Protein AF-A0A5S5AQ55-F1 (afdb_monomer)

Structure (mmCIF, N/CA/C/O backbone):
data_AF-A0A5S5AQ55-F1
#
_entry.id   AF-A0A5S5AQ55-F1
#
loop_
_atom_site.group_PDB
_atom_site.id
_atom_site.type_symbol
_atom_site.label_atom_id
_atom_site.label_alt_id
_atom_site.label_comp_id
_atom_site.label_asym_id
_atom_site.label_entity_id
_atom_site.label_seq_id
_atom_site.pdbx_PDB_ins_code
_atom_site.Cartn_x
_atom_site.Cartn_y
_atom_site.Cartn_z
_atom_site.occupancy
_atom_site.B_iso_or_equiv
_atom_site.auth_seq_id
_atom_site.auth_comp_id
_atom_site.auth_asym_id
_atom_site.auth_atom_id
_atom_site.pdbx_PDB_model_num
ATOM 1 N N . MET A 1 1 ? -40.673 8.633 -35.865 1.00 42.19 1 MET A N 1
ATOM 2 C CA . MET A 1 1 ? -40.078 8.133 -37.122 1.00 42.19 1 MET A CA 1
ATOM 3 C C . MET A 1 1 ? -38.727 8.815 -37.268 1.00 42.19 1 MET A C 1
ATOM 5 O O . MET A 1 1 ? -38.740 10.034 -37.331 1.00 42.19 1 MET A O 1
ATOM 9 N N . PRO A 1 2 ? -37.588 8.106 -37.178 1.00 46.44 2 PRO A N 1
ATOM 10 C CA . PRO A 1 2 ? -36.271 8.742 -37.214 1.00 46.44 2 PRO A CA 1
ATOM 11 C C . PRO A 1 2 ? -35.860 9.046 -38.659 1.00 46.44 2 PRO A C 1
ATOM 13 O O . PRO A 1 2 ? -35.842 8.137 -39.494 1.00 46.44 2 PRO A O 1
ATOM 16 N N . ASP A 1 3 ? -35.551 10.317 -38.912 1.00 51.47 3 ASP A N 1
ATOM 17 C CA . ASP A 1 3 ? -35.294 10.933 -40.213 1.00 51.47 3 ASP A CA 1
ATOM 18 C C . ASP A 1 3 ? -34.234 10.216 -41.069 1.00 51.47 3 ASP A C 1
ATOM 20 O O . ASP A 1 3 ? -33.063 10.079 -40.709 1.00 51.47 3 ASP A O 1
ATOM 24 N N . ASP A 1 4 ? -34.666 9.820 -42.265 1.00 59.56 4 ASP A N 1
ATOM 25 C CA . ASP A 1 4 ? -33.928 9.129 -43.336 1.00 59.56 4 ASP A CA 1
ATOM 26 C C . ASP A 1 4 ? -32.646 9.868 -43.795 1.00 59.56 4 ASP A C 1
ATOM 28 O O . ASP A 1 4 ? -31.664 9.283 -44.259 1.00 59.56 4 ASP A O 1
ATOM 32 N N . LYS A 1 5 ? -32.595 11.185 -43.562 1.00 55.66 5 LYS A N 1
ATOM 33 C CA . LYS A 1 5 ? -31.450 12.042 -43.901 1.00 55.66 5 LYS A CA 1
ATOM 34 C C . LYS A 1 5 ? -30.228 11.804 -43.008 1.00 55.66 5 LYS A C 1
ATOM 36 O O . LYS A 1 5 ? -29.103 11.921 -43.485 1.00 55.66 5 LYS A O 1
ATOM 41 N N . GLY A 1 6 ? -30.433 11.439 -41.739 1.00 55.22 6 GLY A N 1
ATOM 42 C CA . GLY A 1 6 ? -29.337 11.189 -40.796 1.00 55.22 6 GLY A CA 1
ATOM 43 C C . GLY A 1 6 ? -28.578 9.899 -41.104 1.00 55.22 6 GLY A C 1
ATOM 44 O O . GLY A 1 6 ? -27.352 9.871 -41.039 1.00 55.22 6 GLY A O 1
ATOM 45 N N . ARG A 1 7 ? -29.297 8.850 -41.528 1.00 57.59 7 ARG A N 1
ATOM 46 C CA . ARG A 1 7 ? -28.687 7.582 -41.959 1.00 57.59 7 ARG A CA 1
ATOM 47 C C . ARG A 1 7 ? -27.880 7.749 -43.241 1.00 57.59 7 ARG A C 1
ATOM 49 O O . ARG A 1 7 ? -26.748 7.289 -43.296 1.00 57.59 7 ARG A O 1
ATOM 56 N N . THR A 1 8 ? -28.419 8.486 -44.209 1.00 58.12 8 THR A N 1
ATOM 57 C CA . THR A 1 8 ? -27.731 8.759 -45.479 1.00 58.12 8 THR A CA 1
ATOM 58 C C . THR A 1 8 ? -26.428 9.538 -45.264 1.00 58.12 8 THR A C 1
ATOM 60 O O . THR A 1 8 ? -25.400 9.180 -45.829 1.00 58.12 8 THR A O 1
ATOM 63 N N . PHE A 1 9 ? -26.428 10.547 -44.384 1.00 61.28 9 PHE A N 1
ATOM 64 C CA . PHE A 1 9 ? -25.217 11.306 -44.051 1.00 61.28 9 PHE A CA 1
ATOM 65 C C . PHE A 1 9 ? -24.143 10.438 -43.381 1.00 61.28 9 PHE A C 1
ATOM 67 O O . PHE A 1 9 ? -22.969 10.547 -43.718 1.00 61.28 9 PHE A O 1
ATOM 74 N N . MET A 1 10 ? -24.537 9.549 -42.466 1.00 57.62 10 MET A N 1
ATOM 75 C CA . MET A 1 10 ? -23.595 8.679 -41.756 1.00 57.62 10 MET A CA 1
ATOM 76 C C . MET A 1 10 ? -22.965 7.636 -42.688 1.00 57.62 10 MET A C 1
ATOM 78 O O . MET A 1 10 ? -21.763 7.410 -42.623 1.00 57.62 10 MET A O 1
ATOM 82 N N . THR A 1 11 ? -23.741 7.088 -43.629 1.00 65.62 11 THR A N 1
ATOM 83 C CA . THR A 1 11 ? -23.220 6.180 -44.664 1.00 65.62 11 THR A CA 1
ATOM 84 C C . THR A 1 11 ? -22.293 6.895 -45.653 1.00 65.62 11 THR A C 1
ATOM 86 O O . THR A 1 11 ? -21.294 6.321 -46.077 1.00 65.62 11 THR A O 1
ATOM 89 N N . GLU A 1 12 ? -22.575 8.152 -46.006 1.00 63.44 12 GLU A N 1
ATOM 90 C CA . GLU A 1 12 ? -21.700 8.961 -46.866 1.00 63.44 12 GLU A CA 1
ATOM 91 C C . GLU A 1 12 ? -20.366 9.289 -46.167 1.00 63.44 12 GLU A C 1
ATOM 93 O O . GLU A 1 12 ? -19.305 9.247 -46.790 1.00 63.44 12 GLU A O 1
ATOM 98 N N . VAL A 1 13 ? -20.408 9.587 -44.864 1.00 63.34 13 VAL A N 1
ATOM 99 C CA . VAL A 1 13 ? -19.223 9.872 -44.043 1.00 63.34 13 VAL A CA 1
ATOM 100 C C . VAL A 1 13 ? -18.351 8.628 -43.879 1.00 63.34 13 VAL A C 1
ATOM 102 O O . VAL A 1 13 ? -17.153 8.722 -44.139 1.00 63.34 13 VAL A O 1
ATOM 105 N N . ASP A 1 14 ? -18.932 7.468 -43.558 1.00 62.47 14 ASP A N 1
ATOM 106 C CA . ASP A 1 14 ? -18.191 6.200 -43.471 1.00 62.47 14 ASP A CA 1
ATOM 107 C C . ASP A 1 14 ? -17.529 5.850 -44.803 1.00 62.47 14 ASP A C 1
ATOM 109 O O . ASP A 1 14 ? -16.341 5.542 -44.854 1.00 62.47 14 ASP A O 1
ATOM 113 N N . LYS A 1 15 ? -18.252 6.004 -45.916 1.00 63.12 15 LYS A N 1
ATOM 114 C CA . LYS A 1 15 ? -17.712 5.702 -47.244 1.00 63.12 15 LYS A CA 1
ATOM 115 C C . LYS A 1 15 ? -16.577 6.651 -47.638 1.00 63.12 15 LYS A C 1
ATOM 117 O O . LYS A 1 15 ? -15.608 6.230 -48.272 1.00 63.12 15 LYS A O 1
ATOM 122 N N . ARG A 1 16 ? -16.655 7.930 -47.252 1.00 65.00 16 ARG A N 1
ATOM 123 C CA . ARG A 1 16 ? -15.570 8.904 -47.465 1.00 65.00 16 ARG A CA 1
ATOM 124 C C . ARG A 1 16 ? -14.359 8.611 -46.581 1.00 65.00 16 ARG A C 1
ATOM 126 O O . ARG A 1 16 ? -13.247 8.667 -47.094 1.00 65.00 16 ARG A O 1
ATOM 133 N N . LEU A 1 17 ? -14.568 8.231 -45.321 1.00 59.28 17 LEU A N 1
ATOM 134 C CA . LEU A 1 17 ? -13.509 7.803 -44.401 1.00 59.28 17 LEU A CA 1
ATOM 135 C C . LEU A 1 17 ? -12.811 6.535 -44.894 1.00 59.28 17 LEU A C 1
ATOM 137 O O . LEU A 1 17 ? -11.584 6.492 -44.915 1.00 59.28 17 LEU A O 1
ATOM 141 N N . GLU A 1 18 ? -13.553 5.532 -45.356 1.00 60.84 18 GLU A N 1
ATOM 142 C CA . GLU A 1 18 ? -12.983 4.317 -45.947 1.00 60.84 18 GLU A CA 1
ATOM 143 C C . GLU A 1 18 ? -12.160 4.637 -47.198 1.00 60.84 18 GLU A C 1
ATOM 145 O O . GLU A 1 18 ? -11.045 4.137 -47.353 1.00 60.84 18 GLU A O 1
ATOM 150 N N . THR A 1 19 ? -12.662 5.523 -48.063 1.00 66.44 19 THR A N 1
ATOM 151 C CA . THR A 1 19 ? -11.970 5.896 -49.303 1.00 66.44 19 THR A CA 1
ATOM 152 C C . THR A 1 19 ? -10.716 6.733 -49.027 1.00 66.44 19 THR A C 1
ATOM 154 O O . THR A 1 19 ? -9.668 6.458 -49.607 1.00 66.44 19 THR A O 1
ATOM 157 N N . GLU A 1 20 ? -10.770 7.708 -48.114 1.00 66.00 20 GLU A N 1
ATOM 158 C CA . GLU A 1 20 ? -9.601 8.506 -47.710 1.00 66.00 20 GLU A CA 1
ATOM 159 C C . GLU A 1 20 ? -8.559 7.663 -46.970 1.00 66.00 20 GLU A C 1
ATOM 161 O O . GLU A 1 20 ? -7.359 7.831 -47.191 1.00 66.00 20 GLU A O 1
ATOM 166 N N . THR A 1 21 ? -8.993 6.720 -46.131 1.00 60.53 21 THR A N 1
ATOM 167 C CA . THR A 1 21 ? -8.082 5.819 -45.415 1.00 60.53 21 THR A CA 1
ATOM 168 C C . THR A 1 21 ? -7.423 4.847 -46.390 1.00 60.53 21 THR A C 1
ATOM 170 O O . THR A 1 21 ? -6.207 4.675 -46.348 1.00 60.53 21 THR A O 1
ATOM 173 N N . ALA A 1 22 ? -8.174 4.287 -47.344 1.00 59.59 22 ALA A N 1
ATOM 174 C CA . ALA A 1 22 ? -7.624 3.442 -48.402 1.00 59.59 22 ALA A CA 1
ATOM 175 C C . ALA A 1 22 ? -6.671 4.213 -49.334 1.00 59.59 22 ALA A C 1
ATOM 177 O O . ALA A 1 22 ? -5.661 3.661 -49.773 1.00 59.59 22 ALA A O 1
ATOM 178 N N . GLN A 1 23 ? -6.947 5.490 -49.618 1.00 63.72 23 GLN A N 1
ATOM 179 C CA . GLN A 1 23 ? -6.060 6.350 -50.406 1.00 63.72 23 GLN A CA 1
ATOM 180 C C . GLN A 1 23 ? -4.777 6.706 -49.648 1.00 63.72 23 GLN A C 1
ATOM 182 O O . GLN A 1 23 ? -3.701 6.624 -50.235 1.00 63.72 23 GLN A O 1
ATOM 187 N N . ARG A 1 24 ? -4.856 7.011 -48.345 1.00 58.06 24 ARG A N 1
ATOM 188 C CA . ARG A 1 24 ? -3.673 7.234 -47.496 1.00 58.06 24 ARG A CA 1
ATOM 189 C C . ARG A 1 24 ? -2.836 5.971 -47.333 1.00 58.06 24 ARG A C 1
ATOM 191 O O . ARG A 1 24 ? -1.619 6.047 -47.433 1.00 58.06 24 ARG A O 1
ATOM 198 N N . ILE A 1 25 ? -3.466 4.809 -47.149 1.00 59.38 25 ILE A N 1
ATOM 199 C CA . ILE A 1 25 ? -2.761 3.521 -47.083 1.00 59.38 25 ILE A CA 1
ATOM 200 C C . ILE A 1 25 ? -2.045 3.242 -48.409 1.00 59.38 25 ILE A C 1
ATOM 202 O O . ILE A 1 25 ? -0.880 2.860 -48.386 1.00 59.38 25 ILE A O 1
ATOM 206 N N . ASN A 1 26 ? -2.687 3.494 -49.557 1.00 51.00 26 ASN A N 1
ATOM 207 C CA . ASN A 1 26 ? -2.046 3.345 -50.868 1.00 51.00 26 ASN A CA 1
ATOM 208 C C . ASN A 1 26 ? -0.942 4.381 -51.127 1.00 51.00 26 ASN A C 1
ATOM 210 O O . ASN A 1 26 ? 0.048 4.039 -51.767 1.00 51.00 26 ASN A O 1
ATOM 214 N N . GLN A 1 27 ? -1.068 5.618 -50.632 1.00 58.69 27 GLN A N 1
ATOM 215 C CA . GLN A 1 27 ? 0.005 6.619 -50.704 1.00 58.69 27 GLN A CA 1
ATOM 216 C C . GLN A 1 27 ? 1.221 6.189 -49.880 1.00 58.69 27 GLN A C 1
ATOM 218 O O . GLN A 1 27 ? 2.314 6.138 -50.431 1.00 58.69 27 GLN A O 1
ATOM 223 N N . VAL A 1 28 ? 1.021 5.743 -48.636 1.00 58.16 28 VAL A N 1
ATOM 224 C CA . VAL A 1 28 ? 2.100 5.218 -47.780 1.00 58.16 28 VAL A CA 1
ATOM 225 C C . VAL A 1 28 ? 2.748 3.971 -48.399 1.00 58.16 28 VAL A C 1
ATOM 227 O O . VAL A 1 28 ? 3.971 3.833 -48.379 1.00 58.16 28 VAL A O 1
ATOM 230 N N . PHE A 1 29 ? 1.957 3.084 -49.016 1.00 51.75 29 PHE A N 1
ATOM 231 C CA . PHE A 1 29 ? 2.475 1.901 -49.715 1.00 51.75 29 PHE A CA 1
ATOM 232 C C . PHE A 1 29 ? 3.248 2.243 -50.997 1.00 51.75 29 PHE A C 1
ATOM 234 O O . PHE A 1 29 ? 4.243 1.586 -51.306 1.00 51.75 29 PHE A O 1
ATOM 241 N N . ASN A 1 30 ? 2.813 3.254 -51.756 1.00 50.97 30 ASN A N 1
ATOM 242 C CA . ASN A 1 30 ? 3.504 3.687 -52.972 1.00 50.97 30 ASN A CA 1
ATOM 243 C C . ASN A 1 30 ? 4.773 4.495 -52.666 1.00 50.97 30 ASN A C 1
ATOM 245 O O . ASN A 1 30 ? 5.768 4.327 -53.369 1.00 50.97 30 ASN A O 1
ATOM 249 N N . GLU A 1 31 ? 4.782 5.308 -51.607 1.00 51.12 31 GLU A N 1
ATOM 250 C CA . GLU A 1 31 ? 5.973 6.034 -51.142 1.00 51.12 31 GLU A CA 1
ATOM 251 C C . GLU A 1 31 ? 7.057 5.075 -50.623 1.00 51.12 31 GLU A C 1
ATOM 253 O O . GLU A 1 31 ? 8.241 5.301 -50.862 1.00 51.12 31 GLU A O 1
ATOM 258 N N . GLN A 1 32 ? 6.672 3.942 -50.020 1.00 50.34 32 GLN A N 1
ATOM 259 C CA . GLN A 1 32 ? 7.609 2.877 -49.633 1.00 50.34 32 GLN A CA 1
ATOM 260 C C . GLN A 1 32 ? 8.169 2.066 -50.818 1.00 50.34 32 GLN A C 1
ATOM 262 O O . GLN A 1 32 ? 9.178 1.383 -50.659 1.00 50.34 32 GLN A O 1
ATOM 267 N N . ARG A 1 33 ? 7.556 2.130 -52.010 1.00 45.56 33 ARG A N 1
ATOM 268 C CA . ARG A 1 33 ? 7.980 1.361 -53.200 1.00 45.56 33 ARG A CA 1
ATOM 269 C C . ARG A 1 33 ? 8.826 2.140 -54.211 1.00 45.56 33 ARG A C 1
ATOM 271 O O . ARG A 1 33 ? 9.313 1.529 -55.160 1.00 45.56 33 ARG A O 1
ATOM 278 N N . LEU A 1 34 ? 9.002 3.450 -54.035 1.00 42.06 34 LEU A N 1
ATOM 279 C CA . LEU A 1 34 ? 9.679 4.335 -54.997 1.00 42.06 34 LEU A CA 1
ATOM 280 C C . LEU A 1 34 ? 11.019 4.906 -54.505 1.00 42.06 34 LEU A C 1
ATOM 282 O O . LEU A 1 34 ? 11.442 5.960 -54.976 1.00 42.06 34 LEU A O 1
ATOM 286 N N . GLN A 1 35 ? 11.738 4.202 -53.626 1.00 38.94 35 GLN A N 1
ATOM 287 C CA . GLN A 1 35 ? 13.179 4.436 -53.479 1.00 38.94 35 GLN A CA 1
ATOM 288 C C . GLN A 1 35 ? 13.967 3.327 -54.184 1.00 38.94 35 GLN A C 1
ATOM 290 O O . GLN A 1 35 ? 13.991 2.197 -53.694 1.00 38.94 35 GLN A O 1
ATOM 295 N N . PRO A 1 36 ? 14.578 3.620 -55.348 1.00 40.91 36 PRO A N 1
ATOM 296 C CA . PRO A 1 36 ? 15.520 2.715 -55.981 1.00 40.91 36 PRO A CA 1
ATOM 297 C C . PRO A 1 36 ? 16.810 2.671 -55.156 1.00 40.91 36 PRO A C 1
ATOM 299 O O . PRO A 1 36 ? 17.274 3.696 -54.659 1.00 40.91 36 PRO A O 1
ATOM 302 N N . ASP A 1 37 ? 17.371 1.470 -55.023 1.00 48.78 37 ASP A N 1
ATOM 303 C CA . ASP A 1 37 ? 18.647 1.167 -54.379 1.00 48.78 37 ASP A CA 1
ATOM 304 C C . ASP A 1 37 ? 19.708 2.251 -54.605 1.00 48.78 37 ASP A C 1
ATOM 306 O O . ASP A 1 37 ? 20.227 2.421 -55.709 1.00 48.78 37 ASP A O 1
ATOM 310 N N . THR A 1 38 ? 20.092 2.983 -53.561 1.00 40.06 38 THR A N 1
ATOM 311 C CA . THR A 1 38 ? 21.372 3.697 -53.571 1.00 40.06 38 THR A CA 1
ATOM 312 C C . THR A 1 38 ? 21.916 3.762 -52.147 1.00 40.06 38 THR A C 1
ATOM 314 O O . THR A 1 38 ? 21.401 4.475 -51.293 1.00 40.06 38 THR A O 1
ATOM 317 N N . TYR A 1 39 ? 22.966 2.966 -51.918 1.00 42.50 39 TYR A N 1
ATOM 318 C CA . TYR A 1 39 ? 23.725 2.780 -50.676 1.00 42.50 39 TYR A CA 1
ATOM 319 C C . TYR A 1 39 ? 23.010 1.974 -49.577 1.00 42.50 39 TYR A C 1
ATOM 321 O O . TYR A 1 39 ? 22.440 2.516 -48.633 1.00 42.50 39 TYR A O 1
ATOM 329 N N . GLN A 1 40 ? 23.172 0.644 -49.623 1.00 46.25 40 GLN A N 1
ATOM 330 C CA . GLN A 1 40 ? 23.161 -0.202 -48.423 1.00 46.25 40 GLN A CA 1
ATOM 331 C C . GLN A 1 40 ? 24.315 0.224 -47.500 1.00 46.25 40 GLN A C 1
ATOM 333 O O . GLN A 1 40 ? 25.342 -0.444 -47.402 1.00 46.25 40 GLN A O 1
ATOM 338 N N . ASN A 1 41 ? 24.182 1.364 -46.829 1.00 55.91 41 ASN A N 1
ATOM 339 C CA . ASN A 1 41 ? 25.064 1.682 -45.729 1.00 55.91 41 ASN A CA 1
ATOM 340 C C . ASN A 1 41 ? 24.524 0.933 -44.506 1.00 55.91 41 ASN A C 1
ATOM 342 O O . ASN A 1 41 ? 23.529 1.345 -43.907 1.00 55.91 41 ASN A O 1
ATOM 346 N N . ASN A 1 42 ? 25.161 -0.191 -44.154 1.00 58.47 42 ASN A N 1
ATOM 347 C CA . ASN A 1 42 ? 24.865 -0.945 -42.928 1.00 58.47 42 ASN A CA 1
ATOM 348 C C . ASN A 1 42 ? 24.752 -0.020 -41.701 1.00 58.47 42 ASN A C 1
ATOM 350 O O . ASN A 1 42 ? 23.965 -0.305 -40.806 1.00 58.47 42 ASN A O 1
ATOM 354 N N . GLN A 1 43 ? 25.446 1.124 -41.698 1.00 48.75 43 GLN A N 1
ATOM 355 C CA . GLN A 1 43 ? 25.377 2.129 -40.637 1.00 48.75 43 GLN A CA 1
ATOM 356 C C . GLN A 1 43 ? 24.014 2.831 -40.544 1.00 48.75 43 GLN A C 1
ATOM 358 O O . GLN A 1 43 ? 23.547 3.085 -39.441 1.00 48.75 43 GLN A O 1
ATOM 363 N N . HIS A 1 44 ? 23.334 3.108 -41.662 1.00 59.53 44 HIS A N 1
ATOM 364 C CA . HIS A 1 44 ? 21.999 3.724 -41.645 1.00 59.53 44 HIS A CA 1
ATOM 365 C C . HIS A 1 44 ? 20.936 2.750 -41.126 1.00 59.53 44 HIS A C 1
ATOM 367 O O . HIS A 1 44 ? 20.040 3.134 -40.374 1.00 59.53 44 HIS A O 1
ATOM 373 N N . LYS A 1 45 ? 21.060 1.470 -41.498 1.00 64.38 45 LYS A N 1
ATOM 374 C CA . LYS A 1 45 ? 20.203 0.396 -40.985 1.00 64.38 45 LYS A CA 1
ATOM 375 C C . LYS A 1 45 ? 20.443 0.159 -39.492 1.00 64.38 45 LYS A C 1
ATOM 377 O O . LYS A 1 45 ? 19.476 0.025 -38.750 1.00 64.38 45 LYS A O 1
ATOM 382 N N . GLN A 1 46 ? 21.706 0.164 -39.066 1.00 57.75 46 GLN A N 1
ATOM 383 C CA . GLN A 1 46 ? 22.087 0.048 -37.660 1.00 57.75 46 GLN A CA 1
ATOM 384 C C . GLN A 1 46 ? 21.550 1.227 -36.841 1.00 57.75 46 GLN A C 1
ATOM 386 O O . GLN A 1 46 ? 20.885 1.016 -35.838 1.00 57.75 46 GLN A O 1
ATOM 391 N N . PHE A 1 47 ? 21.722 2.459 -37.324 1.00 61.59 47 PHE A N 1
ATOM 392 C CA . PHE A 1 47 ? 21.199 3.654 -36.664 1.00 61.59 47 PHE A CA 1
ATOM 393 C C . PHE A 1 47 ? 19.673 3.609 -36.492 1.00 61.59 47 PHE A C 1
ATOM 395 O O . PHE A 1 47 ? 19.158 3.905 -35.418 1.00 61.59 47 PHE A O 1
ATOM 402 N N . ALA A 1 48 ? 18.930 3.189 -37.523 1.00 69.81 48 ALA A N 1
ATOM 403 C CA . ALA A 1 48 ? 17.480 3.030 -37.422 1.00 69.81 48 ALA A CA 1
ATOM 404 C C . ALA A 1 48 ? 17.072 1.951 -36.398 1.00 69.81 48 ALA A C 1
ATOM 406 O O . ALA A 1 48 ? 16.099 2.135 -35.669 1.00 69.81 48 ALA A O 1
ATOM 407 N N . GLN A 1 49 ? 17.822 0.847 -36.315 1.00 68.12 49 GLN A N 1
ATOM 408 C CA . GLN A 1 49 ? 17.608 -0.197 -35.308 1.00 68.12 49 GLN A CA 1
ATOM 409 C C . GLN A 1 49 ? 17.913 0.297 -33.889 1.00 68.12 49 GLN A C 1
ATOM 411 O O . GLN A 1 49 ? 17.151 0.001 -32.970 1.00 68.12 49 GLN A O 1
ATOM 416 N N . ASP A 1 50 ? 18.969 1.090 -33.715 1.00 61.66 50 ASP A N 1
ATOM 417 C CA . ASP A 1 50 ? 19.345 1.658 -32.420 1.00 61.66 50 ASP A CA 1
ATOM 418 C C . ASP A 1 50 ? 18.289 2.666 -31.929 1.00 61.66 50 ASP A C 1
ATOM 420 O O . ASP A 1 50 ? 17.886 2.627 -30.767 1.00 61.66 50 ASP A O 1
ATOM 424 N N . ILE A 1 51 ? 17.761 3.518 -32.818 1.00 68.94 51 ILE A N 1
ATOM 425 C CA . ILE A 1 51 ? 16.649 4.430 -32.498 1.00 68.94 51 ILE A CA 1
ATOM 426 C C . ILE A 1 51 ? 15.382 3.652 -32.126 1.00 68.94 51 ILE A C 1
ATOM 428 O O . ILE A 1 51 ? 14.721 3.998 -31.147 1.00 68.94 51 ILE A O 1
ATOM 432 N N . GLN A 1 52 ? 15.061 2.581 -32.857 1.00 69.31 52 GLN A N 1
ATOM 433 C CA . GLN A 1 52 ? 13.918 1.728 -32.532 1.00 69.31 52 GLN A CA 1
ATOM 434 C C . GLN A 1 52 ? 14.074 1.088 -31.142 1.00 69.31 52 GLN A C 1
ATOM 436 O O . GLN A 1 52 ? 13.140 1.127 -30.344 1.00 69.31 52 GLN A O 1
ATOM 441 N N . CYS A 1 53 ? 15.271 0.595 -30.816 1.00 66.06 53 CYS A N 1
ATOM 442 C CA . CYS A 1 53 ? 15.599 0.058 -29.496 1.00 66.06 53 CYS A CA 1
ATOM 443 C C . CYS A 1 53 ? 15.390 1.099 -28.382 1.00 66.06 53 CYS A C 1
ATOM 445 O O . CYS A 1 53 ? 14.761 0.804 -27.367 1.00 66.06 53 CYS A O 1
ATOM 447 N N . ILE A 1 54 ? 15.840 2.343 -28.587 1.00 65.06 54 ILE A N 1
ATOM 448 C CA . ILE A 1 54 ? 15.621 3.444 -27.634 1.00 65.06 54 ILE A CA 1
ATOM 449 C C . ILE A 1 54 ? 14.124 3.709 -27.436 1.00 65.06 54 ILE A C 1
ATOM 451 O O . ILE A 1 54 ? 13.674 3.866 -26.300 1.00 65.06 54 ILE A O 1
ATOM 455 N N . CYS A 1 55 ? 13.343 3.756 -28.517 1.00 65.44 55 CYS A N 1
ATOM 456 C CA . CYS A 1 55 ? 11.898 3.963 -28.435 1.00 65.44 55 CYS A CA 1
ATOM 457 C C . CYS A 1 55 ? 11.195 2.842 -27.659 1.00 65.44 55 CYS A C 1
ATOM 459 O O . CYS A 1 55 ? 10.299 3.124 -26.860 1.00 65.44 55 CYS A O 1
ATOM 461 N N . ASP A 1 56 ? 11.607 1.593 -27.869 1.00 69.56 56 ASP A N 1
ATOM 462 C CA . ASP A 1 56 ? 11.025 0.438 -27.191 1.00 69.56 56 ASP A CA 1
ATOM 463 C C . ASP A 1 56 ? 11.376 0.432 -25.695 1.00 69.56 56 ASP A C 1
ATOM 465 O O . ASP A 1 56 ? 10.474 0.313 -24.863 1.00 69.56 56 ASP A O 1
ATOM 469 N N . LEU A 1 57 ? 12.637 0.702 -25.340 1.00 65.81 57 LEU A N 1
ATOM 470 C CA . LEU A 1 57 ? 13.075 0.845 -23.945 1.00 65.81 57 LEU A CA 1
ATOM 471 C C . LEU A 1 57 ? 12.373 2.007 -23.228 1.00 65.81 57 LEU A C 1
ATOM 473 O O . LEU A 1 57 ? 11.950 1.873 -22.080 1.00 65.81 57 LEU A O 1
ATOM 477 N N . ALA A 1 58 ? 12.213 3.153 -23.895 1.00 58.53 58 ALA A N 1
ATOM 478 C CA . ALA A 1 58 ? 11.517 4.304 -23.323 1.00 58.53 58 ALA A CA 1
ATOM 479 C C . ALA A 1 58 ? 10.031 4.001 -23.068 1.00 58.53 58 ALA A C 1
ATOM 481 O O . ALA A 1 58 ? 9.491 4.380 -22.026 1.00 58.53 58 ALA A O 1
ATOM 482 N N . ARG A 1 59 ? 9.372 3.287 -23.990 1.00 69.69 59 ARG A N 1
ATOM 483 C CA . ARG A 1 59 ? 7.980 2.847 -23.827 1.00 69.69 59 ARG A CA 1
ATOM 484 C C . ARG A 1 59 ? 7.839 1.849 -22.678 1.00 69.69 59 ARG A C 1
ATOM 486 O O . ARG A 1 59 ? 6.907 1.978 -21.885 1.00 69.69 59 ARG A O 1
ATOM 493 N N . GLU A 1 60 ? 8.756 0.893 -22.569 1.00 72.25 60 GLU A N 1
ATOM 494 C CA . GLU A 1 60 ? 8.792 -0.072 -21.468 1.00 72.25 60 GLU A CA 1
ATOM 495 C C . GLU A 1 60 ? 8.962 0.629 -20.111 1.00 72.25 60 GLU A C 1
ATOM 497 O O . GLU A 1 60 ? 8.203 0.368 -19.173 1.00 72.25 60 GLU A O 1
ATOM 502 N N . GLN A 1 61 ? 9.881 1.595 -20.020 1.00 67.25 61 GLN A N 1
ATOM 503 C CA . GLN A 1 61 ? 10.087 2.370 -18.795 1.00 67.25 61 GLN A CA 1
ATOM 504 C C . GLN A 1 61 ? 8.888 3.241 -18.422 1.00 67.25 61 GLN A C 1
ATOM 506 O O . GLN A 1 61 ? 8.514 3.317 -17.248 1.00 67.25 61 GLN A O 1
ATOM 511 N N . HIS A 1 62 ? 8.248 3.873 -19.407 1.00 62.50 62 HIS A N 1
ATOM 512 C CA . HIS A 1 62 ? 7.024 4.633 -19.177 1.00 62.50 62 HIS A CA 1
ATOM 513 C C . HIS A 1 62 ? 5.912 3.731 -18.623 1.00 62.50 62 HIS A C 1
ATOM 515 O O . HIS A 1 62 ? 5.282 4.061 -17.622 1.00 62.50 62 HIS A O 1
ATOM 521 N N . MET A 1 63 ? 5.694 2.561 -19.231 1.00 73.69 63 MET A N 1
ATOM 522 C CA . MET A 1 63 ? 4.684 1.604 -18.771 1.00 73.69 63 MET A CA 1
ATOM 523 C C . MET A 1 63 ? 4.976 1.090 -17.355 1.00 73.69 63 MET A C 1
ATOM 525 O O . MET A 1 63 ? 4.062 0.984 -16.539 1.00 73.69 63 MET A O 1
ATOM 529 N N . THR A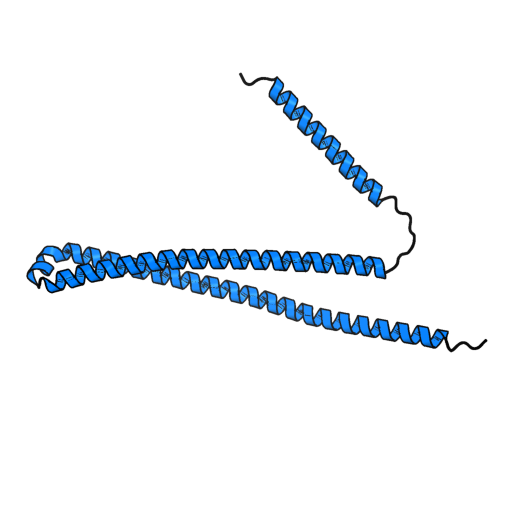 1 64 ? 6.244 0.823 -17.045 1.00 74.94 64 THR A N 1
ATOM 530 C CA . THR A 1 64 ? 6.677 0.397 -15.707 1.00 74.94 64 THR A CA 1
ATOM 531 C C . THR A 1 64 ? 6.406 1.479 -14.662 1.00 74.94 64 THR A C 1
ATOM 533 O O . THR A 1 64 ? 5.891 1.192 -13.581 1.00 74.94 64 THR A O 1
ATOM 536 N N . THR A 1 65 ? 6.688 2.738 -15.002 1.00 66.81 65 THR A N 1
ATOM 537 C CA . THR A 1 65 ? 6.431 3.890 -14.125 1.00 66.81 65 THR A CA 1
ATOM 538 C C . THR A 1 65 ? 4.936 4.045 -13.834 1.00 66.81 65 THR A C 1
ATOM 540 O O . THR A 1 65 ? 4.545 4.178 -12.675 1.00 66.81 65 THR A O 1
ATOM 543 N N . GLU A 1 66 ? 4.079 3.946 -14.853 1.00 69.81 66 GLU A N 1
ATOM 544 C CA . GLU A 1 66 ? 2.618 4.008 -14.686 1.00 69.81 66 GLU A CA 1
ATOM 545 C C . GLU A 1 66 ? 2.089 2.895 -13.767 1.00 69.81 66 GLU A C 1
ATOM 547 O O . GLU A 1 66 ? 1.279 3.146 -12.870 1.00 69.81 66 GLU A O 1
ATOM 552 N N . GLN A 1 67 ? 2.597 1.667 -13.916 1.00 74.88 67 GLN A N 1
ATOM 553 C CA . GLN A 1 67 ? 2.235 0.553 -13.033 1.00 74.88 67 GLN A CA 1
ATOM 554 C C . GLN A 1 67 ? 2.637 0.812 -11.573 1.00 74.88 67 GLN A C 1
ATOM 556 O O . GLN A 1 67 ? 1.870 0.508 -10.655 1.00 74.88 67 GLN A O 1
ATOM 561 N N . GLN A 1 68 ? 3.811 1.406 -11.341 1.00 74.56 68 GLN A N 1
ATOM 562 C CA . GLN A 1 68 ? 4.265 1.779 -9.998 1.00 74.56 68 GLN A CA 1
ATOM 563 C C . GLN A 1 68 ? 3.392 2.874 -9.375 1.00 74.56 68 GLN A C 1
ATOM 565 O O . GLN A 1 68 ? 3.036 2.780 -8.196 1.00 74.56 68 GLN A O 1
ATOM 570 N N . ILE A 1 69 ? 3.001 3.885 -10.158 1.00 74.56 69 ILE A N 1
ATOM 571 C CA . ILE A 1 69 ? 2.088 4.943 -9.707 1.00 74.56 69 ILE A CA 1
ATOM 572 C C . ILE A 1 69 ? 0.748 4.333 -9.293 1.00 74.56 69 ILE A C 1
ATOM 574 O O . ILE A 1 69 ? 0.271 4.584 -8.185 1.00 74.56 69 ILE A O 1
ATOM 578 N N . GLN A 1 70 ? 0.161 3.484 -10.138 1.00 76.94 70 GLN A N 1
ATOM 579 C CA . GLN A 1 70 ? -1.117 2.842 -9.840 1.00 76.94 70 GLN A CA 1
ATOM 580 C C . GLN A 1 70 ? -1.043 1.957 -8.587 1.00 76.94 70 GLN A C 1
ATOM 582 O O . GLN A 1 70 ? -1.939 2.010 -7.742 1.00 76.94 70 GLN A O 1
ATOM 587 N N . SER A 1 71 ? 0.041 1.192 -8.425 1.00 78.56 71 SER A N 1
ATOM 588 C CA . SER A 1 71 ? 0.301 0.402 -7.215 1.00 78.56 71 SER A CA 1
ATOM 589 C C . SER A 1 71 ? 0.342 1.283 -5.960 1.00 78.56 71 SER A C 1
ATOM 591 O O . SER A 1 71 ? -0.352 1.012 -4.978 1.00 78.56 71 SER A O 1
ATOM 593 N N . THR A 1 72 ? 1.077 2.396 -6.022 1.00 77.00 72 THR A N 1
ATOM 594 C CA . THR A 1 72 ? 1.216 3.348 -4.910 1.00 77.00 72 THR A CA 1
ATOM 595 C C . THR A 1 72 ? -0.128 3.964 -4.523 1.00 77.00 72 THR A C 1
ATOM 597 O O . THR A 1 72 ? -0.454 4.060 -3.340 1.00 77.00 72 THR A O 1
ATOM 600 N N . LEU A 1 73 ? -0.947 4.345 -5.507 1.00 79.38 73 LEU A N 1
ATOM 601 C CA . LEU A 1 73 ? -2.281 4.897 -5.262 1.00 79.38 73 LEU A CA 1
ATOM 602 C C . LEU A 1 73 ? -3.216 3.872 -4.609 1.00 79.38 73 LEU A C 1
ATOM 604 O O . LEU A 1 73 ? -3.934 4.212 -3.667 1.00 79.38 73 LEU A O 1
ATOM 608 N N . ASN A 1 74 ? -3.173 2.614 -5.050 1.00 82.88 74 ASN A N 1
ATOM 609 C CA . ASN A 1 74 ? -3.949 1.534 -4.437 1.00 82.88 74 ASN A CA 1
ATOM 610 C C . ASN A 1 74 ? -3.524 1.286 -2.983 1.00 82.88 74 ASN A C 1
ATOM 612 O O . ASN A 1 74 ? -4.374 1.136 -2.100 1.00 82.88 74 ASN A O 1
ATOM 616 N N . GLN A 1 75 ? -2.217 1.300 -2.713 1.00 82.00 75 GLN A N 1
ATOM 617 C CA . GLN A 1 75 ? -1.693 1.159 -1.358 1.00 82.00 75 GLN A CA 1
ATOM 618 C C . GLN A 1 75 ? -2.126 2.332 -0.469 1.00 82.00 75 GLN A C 1
ATOM 620 O O . GLN A 1 75 ? -2.617 2.117 0.637 1.00 82.00 75 GLN A O 1
ATOM 625 N N . ALA A 1 76 ? -2.029 3.568 -0.966 1.00 80.75 76 ALA A N 1
ATOM 626 C CA . ALA A 1 76 ? -2.491 4.751 -0.245 1.00 80.75 76 ALA A CA 1
ATOM 627 C C . ALA A 1 76 ? -3.997 4.688 0.061 1.00 80.75 76 ALA A C 1
ATOM 629 O O . ALA A 1 76 ? -4.411 4.980 1.182 1.00 80.75 76 ALA A O 1
ATOM 630 N N . SER A 1 77 ? -4.813 4.257 -0.905 1.00 86.06 77 SER A N 1
ATOM 631 C CA . SER A 1 77 ? -6.254 4.065 -0.715 1.00 86.06 77 SER A CA 1
ATOM 632 C C . SER A 1 77 ? -6.554 3.035 0.378 1.00 86.06 77 SER A C 1
ATOM 634 O O . SER A 1 77 ? -7.373 3.293 1.264 1.00 86.06 77 SER A O 1
ATOM 636 N N . THR A 1 78 ? -5.832 1.912 0.374 1.00 85.12 78 THR A N 1
ATOM 637 C CA . THR A 1 78 ? -5.996 0.869 1.393 1.00 85.12 78 THR A CA 1
ATOM 638 C C . THR A 1 78 ? -5.585 1.376 2.776 1.00 85.12 78 THR A C 1
ATOM 640 O O . THR A 1 78 ? -6.355 1.248 3.721 1.00 85.12 78 THR A O 1
ATOM 643 N N . ASN A 1 79 ? -4.453 2.078 2.885 1.00 84.62 79 ASN A N 1
ATOM 644 C CA . ASN A 1 79 ? -3.999 2.669 4.148 1.00 84.62 79 ASN A CA 1
ATOM 645 C C . ASN A 1 79 ? -5.015 3.668 4.734 1.00 84.62 79 ASN A C 1
ATOM 647 O O . ASN A 1 79 ? -5.175 3.755 5.951 1.00 84.62 79 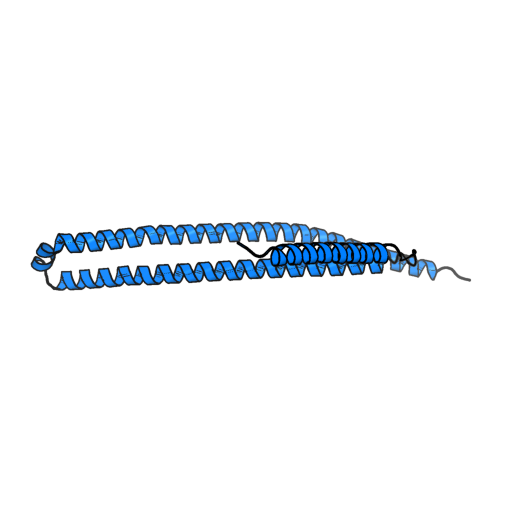ASN A O 1
ATOM 651 N N . ILE A 1 80 ? -5.729 4.421 3.888 1.00 88.12 80 ILE A N 1
ATOM 652 C CA . ILE A 1 80 ? -6.807 5.316 4.338 1.00 88.12 80 ILE A CA 1
ATOM 653 C C . ILE A 1 80 ? -7.981 4.511 4.911 1.00 88.12 80 ILE A C 1
ATOM 655 O O . ILE A 1 80 ? -8.540 4.894 5.942 1.00 88.12 80 ILE A O 1
ATOM 659 N N . MET A 1 81 ? -8.371 3.409 4.263 1.00 87.06 81 MET A N 1
ATOM 660 C CA . MET A 1 81 ? -9.420 2.523 4.783 1.00 87.06 81 MET A CA 1
ATOM 661 C C . MET A 1 81 ? -9.018 1.907 6.125 1.00 87.06 81 MET A C 1
ATOM 663 O O . MET A 1 81 ? -9.807 1.948 7.071 1.00 87.06 81 MET A O 1
ATOM 667 N N . ASP A 1 82 ? -7.783 1.419 6.223 1.00 86.12 82 ASP A N 1
ATOM 668 C CA . ASP A 1 82 ? -7.213 0.848 7.443 1.00 86.12 82 ASP A CA 1
ATOM 669 C C . ASP A 1 82 ? -7.208 1.876 8.583 1.00 86.12 82 ASP A C 1
ATOM 671 O O . ASP A 1 82 ? -7.645 1.594 9.700 1.00 86.12 82 ASP A O 1
ATOM 675 N N . SER A 1 83 ? -6.802 3.116 8.291 1.00 87.81 83 SER A N 1
ATOM 676 C CA . SER A 1 83 ? -6.795 4.212 9.264 1.00 87.81 83 SER A CA 1
ATOM 677 C C . SER A 1 83 ? -8.193 4.515 9.815 1.00 87.81 83 SER A C 1
ATOM 679 O O . SER A 1 83 ? -8.365 4.563 11.034 1.00 87.81 83 SER A O 1
ATOM 681 N N . ARG A 1 84 ? -9.211 4.640 8.950 1.00 89.81 84 ARG A N 1
ATOM 682 C CA . ARG A 1 84 ? -10.609 4.875 9.377 1.00 89.81 84 ARG A CA 1
ATOM 683 C C . ARG A 1 84 ? -11.141 3.755 10.260 1.00 89.81 84 ARG A C 1
ATOM 685 O O . ARG A 1 84 ? -11.939 3.967 11.172 1.00 89.81 84 ARG A O 1
ATOM 692 N N . ARG A 1 85 ? -10.725 2.534 9.967 1.00 88.69 85 ARG A N 1
ATOM 693 C CA . ARG A 1 85 ? -11.159 1.354 10.692 1.00 88.69 85 ARG A CA 1
ATOM 694 C C . ARG A 1 85 ? -10.501 1.242 12.062 1.00 88.69 85 ARG A C 1
ATOM 696 O O . ARG A 1 85 ? -11.194 0.963 13.038 1.00 88.69 85 ARG A O 1
ATOM 703 N N . LEU A 1 86 ? -9.204 1.524 12.155 1.00 89.75 86 LEU A N 1
ATOM 704 C CA . LEU A 1 86 ? -8.504 1.637 13.434 1.00 89.75 86 LEU A CA 1
ATOM 705 C C . LEU A 1 86 ? -9.095 2.754 14.302 1.00 89.75 86 LEU A C 1
ATOM 707 O O . LEU A 1 86 ? -9.276 2.563 15.502 1.00 89.75 86 LEU A O 1
ATOM 711 N N . GLU A 1 87 ? -9.472 3.882 13.701 1.00 93.44 87 GLU A N 1
ATOM 712 C CA . GLU A 1 87 ? -10.183 4.960 14.393 1.00 93.44 87 GLU A CA 1
ATOM 713 C C . GLU A 1 87 ? -11.550 4.494 14.930 1.00 93.44 87 GLU A C 1
ATOM 715 O O . GLU A 1 87 ? -11.887 4.759 16.085 1.00 93.44 87 GLU A O 1
ATOM 720 N N . SER A 1 88 ? -12.318 3.728 14.145 1.00 92.25 88 SER A N 1
ATOM 721 C CA . SER A 1 88 ? -13.575 3.114 14.601 1.00 92.25 88 SER A CA 1
ATOM 722 C C . SER A 1 88 ? -13.365 2.195 15.811 1.00 92.25 88 SER A C 1
ATOM 724 O O . SER A 1 88 ? -14.099 2.301 16.796 1.00 92.25 88 SER A O 1
ATOM 726 N N . ILE A 1 89 ? -12.354 1.320 15.765 1.00 93.12 89 ILE A N 1
ATOM 727 C CA . ILE A 1 89 ? -12.001 0.428 16.882 1.00 93.12 89 ILE A CA 1
ATOM 728 C C . ILE A 1 89 ? -11.620 1.248 18.115 1.00 93.12 89 ILE A C 1
ATOM 730 O O . ILE A 1 89 ? -12.075 0.958 19.222 1.00 93.12 89 ILE A O 1
ATOM 734 N N . PHE A 1 90 ? -10.806 2.288 17.934 1.00 94.31 90 PHE A N 1
ATOM 735 C CA . PHE A 1 90 ? -10.371 3.161 19.017 1.00 94.31 90 PHE A CA 1
ATOM 736 C C . PHE A 1 90 ? -11.551 3.872 19.689 1.00 94.31 90 PHE A C 1
ATOM 738 O O . PHE A 1 90 ? -11.656 3.874 20.917 1.00 94.31 90 PHE A O 1
ATOM 745 N N . ASN A 1 91 ? -12.482 4.408 18.901 1.00 94.75 91 ASN A N 1
ATOM 746 C CA . ASN A 1 91 ? -13.684 5.061 19.414 1.00 94.75 91 ASN A CA 1
ATOM 747 C C . ASN A 1 91 ? -14.584 4.081 20.182 1.00 94.75 91 ASN A C 1
ATOM 749 O O . ASN A 1 91 ? -15.069 4.409 21.267 1.00 94.75 91 ASN A O 1
ATOM 753 N N . ALA A 1 92 ? -14.761 2.859 19.675 1.00 92.38 92 ALA A N 1
ATOM 754 C CA . ALA A 1 92 ? -15.491 1.803 20.375 1.00 92.38 92 ALA A CA 1
ATOM 755 C C . ALA A 1 92 ? -14.810 1.420 21.704 1.00 92.38 92 ALA A C 1
ATOM 757 O O . ALA A 1 92 ? -15.471 1.307 22.740 1.00 92.38 92 ALA A O 1
ATOM 758 N N . ALA A 1 93 ? -13.480 1.307 21.711 1.00 93.38 93 ALA A N 1
ATOM 759 C CA . ALA A 1 93 ? -12.707 1.043 22.920 1.00 93.38 93 ALA A CA 1
ATOM 760 C C . ALA A 1 93 ? -12.843 2.173 23.956 1.00 93.38 93 ALA A C 1
ATOM 762 O O . ALA A 1 93 ? -12.993 1.889 25.145 1.00 93.38 93 ALA A O 1
ATOM 763 N N . GLN A 1 94 ? -12.854 3.443 23.531 1.00 95.38 94 GLN A N 1
ATOM 764 C CA . GLN A 1 94 ? -13.107 4.570 24.436 1.00 95.38 94 GLN A CA 1
ATOM 765 C C . GLN A 1 94 ? -14.504 4.513 25.060 1.00 95.38 94 GLN A C 1
ATOM 767 O O . GLN A 1 94 ? -14.642 4.731 26.266 1.00 95.38 94 GLN A O 1
ATOM 772 N N . GLN A 1 95 ? -15.533 4.174 24.278 1.00 91.44 95 GLN A N 1
ATOM 773 C CA . GLN A 1 95 ? -16.895 4.011 24.797 1.00 91.44 95 GLN A CA 1
ATOM 774 C C . GLN A 1 95 ? -16.957 2.904 25.855 1.00 91.44 95 GLN A C 1
ATOM 776 O O . GLN A 1 95 ? -17.508 3.110 26.938 1.00 91.44 95 GLN A O 1
ATOM 781 N N . LEU A 1 96 ? -16.328 1.755 25.591 1.00 90.88 96 LEU A N 1
ATOM 782 C CA . LEU A 1 96 ? -16.238 0.652 26.552 1.00 90.88 96 LEU A CA 1
ATOM 783 C C . LEU A 1 96 ? -15.436 1.038 27.804 1.00 90.88 96 LEU A C 1
ATOM 785 O O . LEU A 1 96 ? -15.816 0.683 28.921 1.00 90.88 96 LEU A O 1
ATOM 789 N N . GLN A 1 97 ? -14.359 1.811 27.652 1.00 91.25 97 GLN A N 1
ATOM 790 C CA . GLN A 1 97 ? -13.584 2.320 28.782 1.00 91.25 97 GLN A CA 1
ATOM 791 C C . GLN A 1 97 ? -14.423 3.258 29.660 1.00 91.25 97 GLN A C 1
ATOM 793 O O . GLN A 1 97 ? -14.387 3.156 30.888 1.00 91.25 97 GLN A O 1
ATOM 798 N N . GLN A 1 98 ? -15.196 4.160 29.055 1.00 91.81 98 GLN A N 1
ATOM 799 C CA . GLN A 1 98 ? -16.094 5.052 29.785 1.00 91.81 98 GLN A CA 1
ATOM 800 C C . GLN A 1 98 ? -17.200 4.261 30.493 1.00 91.81 98 GLN A C 1
ATOM 802 O O . GLN A 1 98 ? -17.485 4.513 31.664 1.00 91.81 98 GLN A O 1
ATOM 807 N N . ALA A 1 99 ? -17.758 3.250 29.825 1.00 87.81 99 ALA A N 1
ATOM 808 C CA . ALA A 1 99 ? -18.727 2.336 30.411 1.00 87.81 99 ALA A CA 1
ATOM 809 C C . ALA A 1 99 ? -18.191 1.603 31.645 1.00 87.81 99 ALA A C 1
ATOM 811 O O . ALA A 1 99 ? -18.904 1.490 32.644 1.00 87.81 99 ALA A O 1
ATOM 812 N N . ALA A 1 100 ? -16.933 1.158 31.597 1.00 87.62 100 ALA A N 1
ATOM 813 C CA . ALA A 1 100 ? -16.269 0.508 32.719 1.00 87.62 100 ALA A CA 1
ATOM 814 C C . ALA A 1 100 ? -16.076 1.456 33.913 1.00 87.62 100 ALA A C 1
ATOM 816 O O . ALA A 1 100 ? -16.257 1.046 35.060 1.00 87.62 100 ALA A O 1
ATOM 817 N N . ARG A 1 101 ? -15.783 2.740 33.663 1.00 92.75 101 ARG A N 1
ATOM 818 C CA . ARG A 1 101 ? -15.651 3.763 34.718 1.00 92.75 101 ARG A CA 1
ATOM 819 C C . ARG A 1 101 ? -16.966 4.059 35.446 1.00 92.75 101 ARG A C 1
ATOM 821 O O . ARG A 1 101 ? -16.922 4.474 36.598 1.00 92.75 101 ARG A O 1
ATOM 828 N N . MET A 1 102 ? -18.118 3.822 34.814 1.00 92.06 102 MET A N 1
ATOM 829 C CA . MET A 1 102 ? -19.439 3.962 35.448 1.00 92.06 102 MET A CA 1
ATOM 830 C C . MET A 1 102 ? -19.781 2.811 36.414 1.00 92.06 102 MET A C 1
ATOM 832 O O . MET A 1 102 ? -20.796 2.868 37.107 1.00 92.06 102 MET A O 1
ATOM 836 N N . GLY A 1 103 ? -18.935 1.780 36.491 1.00 90.31 103 GLY A N 1
ATOM 837 C CA . GLY A 1 103 ? -19.046 0.700 37.466 1.00 90.31 103 GLY A CA 1
ATOM 838 C C . GLY A 1 103 ? -19.878 -0.501 37.007 1.00 90.31 103 GLY A C 1
ATOM 839 O O . GLY A 1 103 ? -20.483 -0.526 35.934 1.00 90.31 103 GLY A O 1
ATOM 840 N N . PHE A 1 104 ? -19.891 -1.536 37.851 1.00 89.12 104 PHE A N 1
A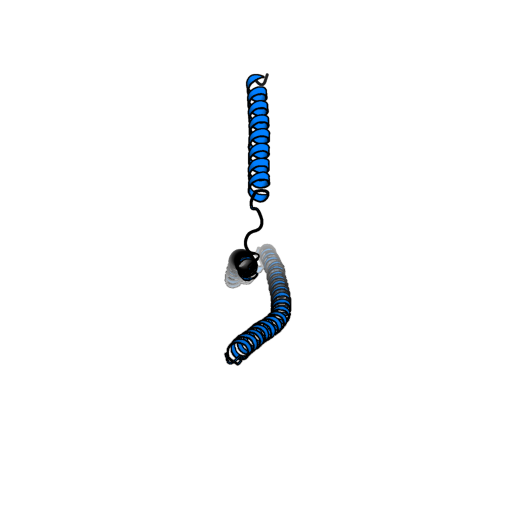TOM 841 C CA . PHE A 1 104 ? -20.406 -2.868 37.514 1.00 89.12 104 PHE A CA 1
ATOM 842 C C . PHE A 1 104 ? -21.895 -2.885 37.141 1.00 89.12 104 PHE A C 1
ATOM 844 O O . PHE A 1 104 ? -22.275 -3.539 36.173 1.00 89.12 104 PHE A O 1
ATOM 851 N N . SER A 1 105 ? -22.739 -2.131 37.850 1.00 90.12 105 SER A N 1
ATOM 852 C CA . SER A 1 105 ? -24.182 -2.091 37.578 1.00 90.12 105 SER A CA 1
ATOM 853 C C . SER A 1 105 ? -24.486 -1.578 36.166 1.00 90.12 105 SER A C 1
ATOM 855 O O . SER A 1 105 ? -25.338 -2.131 35.475 1.00 90.12 105 SER A O 1
ATOM 857 N N . ASN A 1 106 ? -23.738 -0.575 35.693 1.00 89.12 106 ASN A N 1
ATOM 858 C CA . ASN A 1 106 ? -23.868 -0.065 34.329 1.00 89.12 106 ASN A CA 1
ATOM 859 C C . ASN A 1 106 ? -23.416 -1.094 33.280 1.00 89.12 106 ASN A C 1
ATOM 861 O O . ASN A 1 106 ? -24.051 -1.232 32.231 1.00 89.12 106 ASN A O 1
ATOM 865 N N . LEU A 1 107 ? -22.340 -1.834 33.569 1.00 88.62 107 LEU A N 1
ATOM 866 C CA . LEU A 1 107 ? -21.874 -2.933 32.720 1.00 88.62 107 LEU A CA 1
ATOM 867 C C . LEU A 1 107 ? -22.912 -4.050 32.616 1.00 88.62 107 LEU A C 1
ATOM 869 O O . LEU A 1 107 ? -23.129 -4.569 31.526 1.00 88.62 107 LEU A O 1
ATOM 873 N N . GLN A 1 108 ? -23.584 -4.387 33.716 1.00 91.44 108 GLN A N 1
ATOM 874 C CA . GLN A 1 108 ? -24.580 -5.455 33.749 1.00 91.44 108 GLN A CA 1
ATOM 875 C C . GLN A 1 108 ? -25.846 -5.093 32.959 1.00 91.44 108 GLN A C 1
ATOM 877 O O . GLN A 1 108 ? -26.326 -5.908 32.173 1.00 91.44 108 GLN A O 1
ATOM 882 N N . VAL A 1 109 ? -26.348 -3.861 33.108 1.00 93.75 109 VAL A N 1
ATOM 883 C CA . VAL A 1 109 ? -27.544 -3.375 32.391 1.00 93.75 109 VAL A CA 1
ATOM 884 C C . VAL A 1 109 ? -27.308 -3.298 30.879 1.00 93.75 109 VAL A C 1
ATOM 886 O O . VAL A 1 109 ? -28.190 -3.648 30.098 1.00 93.75 109 VAL A O 1
ATOM 889 N N . ASN A 1 110 ? -26.105 -2.901 30.457 1.00 92.50 110 ASN A N 1
ATOM 890 C CA . ASN A 1 110 ? -25.767 -2.690 29.045 1.00 92.50 110 ASN A CA 1
ATOM 891 C C . ASN A 1 110 ? -24.932 -3.833 28.434 1.00 92.50 110 ASN A C 1
ATOM 893 O O . ASN A 1 110 ? -24.426 -3.710 27.319 1.00 92.50 110 ASN A O 1
ATOM 897 N N . ALA A 1 111 ? -24.801 -4.969 29.128 1.00 89.06 111 ALA A N 1
ATOM 898 C CA . ALA A 1 111 ? -23.908 -6.068 28.748 1.00 89.06 111 ALA A CA 1
ATOM 899 C C . ALA A 1 111 ? -24.131 -6.570 27.313 1.00 89.06 111 ALA A C 1
ATOM 901 O O . ALA A 1 111 ? -23.178 -6.890 26.603 1.00 89.06 111 ALA A O 1
ATOM 902 N N . LYS A 1 112 ? -25.394 -6.619 26.867 1.00 93.31 112 LYS A N 1
ATOM 903 C CA . LYS A 1 112 ? -25.746 -7.041 25.505 1.00 93.31 112 LYS A CA 1
ATOM 904 C C . LYS A 1 112 ? -25.220 -6.064 24.451 1.00 93.31 112 LYS A C 1
ATOM 906 O O . LYS A 1 112 ? -24.690 -6.506 23.439 1.00 93.31 112 LYS A O 1
ATOM 911 N N . GLN A 1 113 ? -25.331 -4.761 24.705 1.00 92.62 113 GLN A N 1
ATOM 912 C CA . GLN A 1 113 ? -24.837 -3.726 23.799 1.00 92.62 113 GLN A CA 1
ATOM 913 C C . GLN A 1 113 ? -23.307 -3.748 23.727 1.00 92.62 113 GLN A C 1
ATOM 915 O O . GLN A 1 113 ? -22.748 -3.760 22.638 1.00 92.62 113 GLN A O 1
ATOM 920 N N . TYR A 1 114 ? -22.620 -3.847 24.869 1.00 92.50 114 TYR A N 1
ATOM 921 C CA . TYR A 1 114 ? -21.155 -3.917 24.888 1.00 92.50 114 TYR A CA 1
ATOM 922 C C . TYR A 1 114 ? -20.612 -5.187 24.236 1.00 92.50 114 TYR A C 1
ATOM 924 O O . TYR A 1 114 ? -19.584 -5.134 23.565 1.00 92.50 114 TYR A O 1
ATOM 932 N N . ARG A 1 115 ? -21.316 -6.319 24.370 1.00 92.50 115 ARG A N 1
ATOM 933 C CA . ARG A 1 115 ? -20.978 -7.541 23.633 1.00 92.50 115 ARG A CA 1
ATOM 934 C C . ARG A 1 115 ? -21.091 -7.333 22.121 1.00 92.50 115 ARG A C 1
ATOM 936 O O . ARG A 1 115 ? -20.169 -7.715 21.416 1.00 92.50 115 ARG A O 1
ATOM 943 N N . GLN A 1 116 ? -22.138 -6.665 21.636 1.00 93.50 116 GLN A N 1
ATOM 944 C CA . GLN A 1 116 ? -22.254 -6.325 20.211 1.00 93.50 116 GLN A CA 1
ATOM 945 C C . GLN A 1 116 ? -21.130 -5.392 19.742 1.00 93.50 116 GLN A C 1
ATOM 947 O O . GLN A 1 116 ? -20.582 -5.588 18.661 1.00 93.50 116 GLN A O 1
ATOM 952 N N . THR A 1 117 ? -20.745 -4.405 20.558 1.00 91.62 117 THR A N 1
ATOM 953 C CA . THR A 1 117 ? -19.593 -3.540 20.264 1.00 91.62 117 THR A CA 1
ATOM 954 C C . THR A 1 117 ? -18.301 -4.352 20.148 1.00 91.62 117 THR A C 1
ATOM 956 O O . THR A 1 117 ? -17.546 -4.154 19.202 1.00 91.62 117 THR A O 1
ATOM 959 N N . LEU A 1 118 ? -18.064 -5.294 21.065 1.00 91.69 118 LEU A N 1
ATOM 960 C CA . LEU A 1 118 ? -16.895 -6.178 21.026 1.00 91.69 118 LEU A CA 1
ATOM 961 C C . LEU A 1 118 ? -16.907 -7.110 19.808 1.00 91.69 118 LEU A C 1
ATOM 963 O O . LEU A 1 118 ? -15.887 -7.225 19.140 1.00 91.69 118 LEU A O 1
ATOM 967 N N . GLU A 1 119 ? -18.049 -7.713 19.473 1.00 94.50 119 GLU A N 1
ATOM 968 C CA . GLU A 1 119 ? -18.210 -8.541 18.265 1.00 94.50 119 GLU A CA 1
ATOM 969 C C . GLU A 1 119 ? -17.931 -7.728 16.989 1.00 94.50 119 GLU A C 1
ATOM 971 O O . GLU A 1 119 ? -17.286 -8.205 16.053 1.00 94.50 119 GLU A O 1
ATOM 976 N N . GLN A 1 120 ? -18.369 -6.466 16.950 1.00 91.19 120 GLN A N 1
ATOM 977 C CA . GLN A 1 120 ? -18.088 -5.572 15.831 1.00 91.19 120 GLN A CA 1
ATOM 978 C C . GLN A 1 120 ? -16.603 -5.195 15.753 1.00 91.19 120 GLN A C 1
ATOM 980 O O . GLN A 1 120 ? -16.043 -5.204 14.657 1.00 91.19 120 GLN A O 1
ATOM 985 N N . MET A 1 121 ? -15.955 -4.916 16.889 1.00 91.81 121 MET A N 1
ATOM 986 C CA . MET A 1 121 ? -14.507 -4.686 16.953 1.00 91.81 121 MET A CA 1
ATOM 987 C C . MET A 1 121 ? -13.723 -5.923 16.505 1.00 91.81 121 MET A C 1
ATOM 989 O O . MET A 1 121 ? -12.760 -5.788 15.764 1.00 91.81 121 MET A O 1
ATOM 993 N N . GLU A 1 122 ? -14.143 -7.127 16.898 1.00 92.81 122 GLU A N 1
ATOM 994 C CA . GLU A 1 122 ? -13.504 -8.385 16.502 1.00 92.81 122 GLU A CA 1
ATOM 995 C C . GLU A 1 122 ? -13.591 -8.604 14.989 1.00 92.81 122 GLU A C 1
ATOM 997 O O . GLU A 1 122 ? -12.574 -8.854 14.336 1.00 92.81 122 GLU A O 1
ATOM 1002 N N . LYS A 1 123 ? -14.774 -8.398 14.397 1.00 92.81 123 LYS A N 1
ATOM 1003 C CA . LYS A 1 123 ? -14.946 -8.404 12.939 1.00 92.81 123 LYS A CA 1
ATOM 1004 C C . LYS A 1 123 ? -14.036 -7.365 12.270 1.00 92.81 123 LYS A C 1
ATOM 1006 O O . LYS A 1 123 ? -13.312 -7.684 11.326 1.00 92.81 123 LYS A O 1
ATOM 1011 N N . GLN A 1 124 ? -14.005 -6.149 12.819 1.00 88.38 124 GLN A N 1
ATOM 1012 C CA . GLN A 1 124 ? -13.096 -5.080 12.410 1.00 88.38 124 GLN A CA 1
ATOM 1013 C C . GLN A 1 124 ? -11.623 -5.340 12.763 1.00 88.38 124 GLN A C 1
ATOM 1015 O O . GLN A 1 124 ? -10.771 -4.604 12.286 1.00 88.38 124 GLN A O 1
ATOM 1020 N N . CYS A 1 125 ? -11.236 -6.382 13.477 1.00 89.75 125 CYS A N 1
ATOM 1021 C CA . CYS A 1 125 ? -9.836 -6.808 13.535 1.00 89.75 125 CYS A CA 1
ATOM 1022 C C . CYS A 1 125 ? -9.573 -7.858 12.456 1.00 89.75 125 CYS A C 1
ATOM 1024 O O . CYS A 1 125 ? -8.590 -7.770 11.721 1.00 89.75 125 CYS A O 1
ATOM 1026 N N . HIS A 1 126 ? -10.502 -8.796 12.281 1.00 91.19 126 HIS 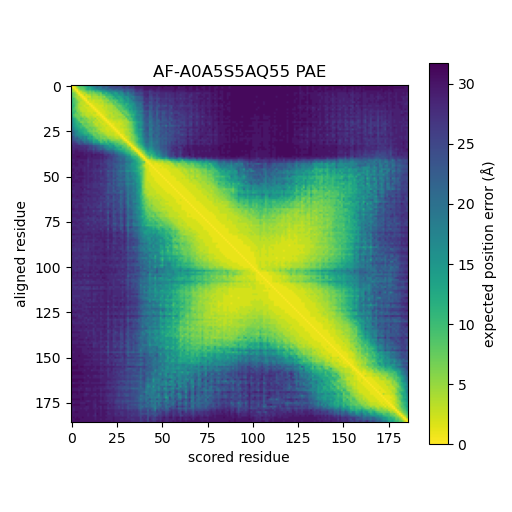A N 1
ATOM 1027 C CA . HIS A 1 126 ? -10.333 -9.896 11.345 1.00 91.19 126 HIS A CA 1
ATOM 1028 C C . HIS A 1 126 ? -10.215 -9.431 9.889 1.00 91.19 126 HIS A C 1
ATOM 1030 O O . HIS A 1 126 ? -9.266 -9.801 9.205 1.00 91.19 126 HIS A O 1
ATOM 1036 N N . GLU A 1 127 ? -11.093 -8.542 9.408 1.00 87.81 127 GLU A N 1
ATOM 1037 C CA . GLU A 1 127 ? -10.979 -8.073 8.013 1.00 87.81 127 GLU A CA 1
ATOM 1038 C C . GLU A 1 127 ? -9.661 -7.268 7.773 1.00 87.81 127 GLU A C 1
ATOM 1040 O O . GLU A 1 127 ? -9.380 -6.901 6.643 1.00 87.81 127 GLU A O 1
ATOM 1045 N N . GLN A 1 128 ? -8.907 -6.875 8.820 1.00 86.19 128 GLN A N 1
ATOM 1046 C CA . GLN A 1 128 ? -7.775 -5.925 8.782 1.00 86.19 128 GLN A CA 1
ATOM 1047 C C . GLN A 1 128 ? -6.545 -6.768 8.618 1.00 86.19 128 GLN A C 1
ATOM 1049 O O . GLN A 1 128 ? -5.745 -6.523 7.731 1.00 86.19 128 GLN A O 1
ATOM 1054 N N . GLN A 1 129 ? -6.479 -7.819 9.432 1.00 84.81 129 GLN A N 1
ATOM 1055 C CA . GLN A 1 129 ? -5.576 -8.925 9.236 1.00 84.81 129 GLN A CA 1
ATOM 1056 C C . GLN A 1 129 ? -5.671 -9.450 7.799 1.00 84.81 129 GLN A C 1
ATOM 1058 O O . GLN A 1 129 ? -4.662 -9.472 7.109 1.00 84.81 129 GLN A O 1
ATOM 1063 N N . VAL A 1 130 ? -6.877 -9.750 7.300 1.00 88.06 130 VAL A N 1
ATOM 1064 C CA . VAL A 1 130 ? -7.051 -10.220 5.913 1.00 88.06 130 VAL A CA 1
ATOM 1065 C C . VAL A 1 130 ? -6.572 -9.185 4.887 1.00 88.06 130 VAL A C 1
ATOM 1067 O O . VAL A 1 130 ? -5.875 -9.545 3.939 1.00 88.06 130 VAL A O 1
ATOM 1070 N N . ALA A 1 131 ? -6.909 -7.902 5.060 1.00 83.44 131 ALA A N 1
ATOM 1071 C CA . ALA A 1 131 ? -6.463 -6.844 4.151 1.00 83.44 131 ALA A CA 1
ATOM 1072 C C . ALA A 1 131 ? -4.930 -6.699 4.140 1.00 83.44 131 ALA A C 1
ATOM 1074 O O . ALA A 1 131 ? -4.320 -6.630 3.072 1.00 83.44 131 ALA A O 1
ATOM 1075 N N . THR A 1 132 ? -4.303 -6.715 5.315 1.00 82.06 132 THR A N 1
ATOM 1076 C CA . THR A 1 132 ? -2.847 -6.667 5.478 1.00 82.06 132 THR A CA 1
ATOM 1077 C C . THR A 1 132 ? -2.177 -7.897 4.865 1.00 82.06 132 THR A C 1
ATOM 1079 O O . THR A 1 132 ? -1.206 -7.748 4.125 1.00 82.06 132 THR A O 1
ATOM 1082 N N . ASP A 1 133 ? -2.717 -9.096 5.078 1.00 84.19 133 ASP A N 1
ATOM 1083 C CA . ASP A 1 133 ? -2.197 -10.327 4.476 1.00 84.19 133 ASP A CA 1
ATOM 1084 C C . ASP A 1 133 ? -2.248 -10.256 2.939 1.00 84.19 133 ASP A C 1
ATOM 1086 O O . ASP A 1 133 ? -1.277 -10.599 2.261 1.00 84.19 133 ASP A O 1
ATOM 1090 N N . MET A 1 134 ? -3.338 -9.730 2.364 1.00 83.31 134 MET A N 1
ATOM 1091 C CA . MET A 1 134 ? -3.437 -9.521 0.914 1.00 83.31 134 MET A CA 1
ATOM 1092 C C . MET A 1 134 ? -2.418 -8.499 0.393 1.00 83.31 134 MET A C 1
ATOM 1094 O O . MET A 1 134 ? -1.836 -8.728 -0.669 1.00 83.31 134 MET A O 1
ATOM 1098 N N . GLN A 1 135 ? -2.160 -7.404 1.117 1.00 83.12 135 GLN A N 1
ATOM 1099 C CA . GLN A 1 135 ? -1.118 -6.440 0.739 1.00 83.12 135 GLN A CA 1
ATOM 1100 C C . GLN A 1 135 ? 0.270 -7.088 0.713 1.00 83.12 135 GLN A C 1
ATOM 1102 O O . GLN A 1 135 ? 1.039 -6.858 -0.221 1.00 83.12 135 GLN A O 1
ATOM 1107 N N . VAL A 1 136 ? 0.585 -7.930 1.704 1.00 83.31 136 VAL A N 1
ATOM 1108 C CA . VAL A 1 136 ? 1.858 -8.664 1.756 1.00 83.31 136 VAL A CA 1
ATOM 1109 C C . VAL A 1 136 ? 1.998 -9.579 0.541 1.00 83.31 136 VAL A C 1
ATOM 1111 O O . VAL A 1 136 ? 3.037 -9.563 -0.120 1.00 83.31 136 VAL A O 1
ATOM 1114 N N . VAL A 1 137 ? 0.947 -10.326 0.193 1.00 83.75 137 VAL A N 1
ATOM 1115 C CA . VAL A 1 137 ? 0.946 -11.194 -0.995 1.00 83.75 137 VAL A CA 1
ATOM 1116 C C . VAL A 1 137 ? 1.154 -10.385 -2.278 1.00 83.75 137 VAL A C 1
ATOM 1118 O O . VAL A 1 137 ? 1.973 -10.768 -3.114 1.00 83.75 137 VAL A O 1
ATOM 1121 N N . GLN A 1 138 ? 0.474 -9.247 -2.434 1.00 80.50 138 GLN A N 1
ATOM 1122 C CA . GLN A 1 138 ? 0.640 -8.380 -3.605 1.00 80.50 138 GLN A CA 1
ATOM 1123 C C . GLN A 1 138 ? 2.064 -7.821 -3.712 1.00 80.50 138 GLN A C 1
ATOM 1125 O O . GLN A 1 138 ? 2.658 -7.863 -4.791 1.00 80.50 138 GLN A O 1
ATOM 1130 N N . ALA A 1 139 ? 2.638 -7.354 -2.601 1.00 77.00 139 ALA A N 1
ATOM 1131 C CA . ALA A 1 139 ? 4.013 -6.870 -2.560 1.00 77.00 139 ALA A CA 1
ATOM 1132 C C . ALA A 1 139 ? 5.016 -7.982 -2.909 1.00 77.00 139 ALA A C 1
ATOM 1134 O O . ALA A 1 139 ? 5.945 -7.757 -3.685 1.00 77.00 139 ALA A O 1
ATOM 1135 N N . MET A 1 140 ? 4.803 -9.204 -2.409 1.00 76.25 140 MET A N 1
ATOM 1136 C CA . MET A 1 140 ? 5.621 -10.364 -2.777 1.00 76.25 140 MET A CA 1
ATOM 1137 C C . MET A 1 140 ? 5.502 -10.697 -4.269 1.00 76.25 140 MET A C 1
ATOM 1139 O O . MET A 1 140 ? 6.514 -10.933 -4.923 1.00 76.25 140 MET A O 1
ATOM 1143 N N . GLN A 1 141 ? 4.295 -10.667 -4.838 1.00 76.00 141 GLN A N 1
ATOM 1144 C CA . GLN A 1 141 ? 4.069 -10.916 -6.265 1.00 76.00 141 GLN A CA 1
ATOM 1145 C C . GLN A 1 141 ? 4.781 -9.879 -7.150 1.00 76.00 141 GLN A C 1
ATOM 1147 O O . GLN A 1 141 ? 5.390 -10.236 -8.164 1.00 76.00 141 GLN A O 1
ATOM 1152 N N . GLN A 1 142 ? 4.746 -8.603 -6.756 1.00 78.19 142 GLN A N 1
ATOM 1153 C CA . GLN A 1 142 ? 5.490 -7.537 -7.429 1.00 78.19 142 GLN A CA 1
ATOM 1154 C C . GLN A 1 142 ? 7.002 -7.746 -7.310 1.00 78.19 142 GLN A C 1
ATOM 1156 O O . GLN A 1 142 ? 7.702 -7.659 -8.317 1.00 78.19 142 GLN A O 1
ATOM 1161 N N . ALA A 1 143 ? 7.505 -8.098 -6.124 1.00 71.25 143 ALA A N 1
ATOM 1162 C CA . ALA A 1 143 ? 8.923 -8.379 -5.913 1.00 71.25 143 ALA A CA 1
ATOM 1163 C C . ALA A 1 143 ? 9.415 -9.560 -6.764 1.00 71.25 143 ALA A C 1
ATOM 1165 O O . ALA A 1 143 ? 10.476 -9.474 -7.375 1.00 71.25 143 ALA A O 1
ATOM 1166 N N . ILE A 1 144 ? 8.630 -10.637 -6.867 1.00 72.06 144 ILE A N 1
ATOM 1167 C CA . ILE A 1 144 ? 8.935 -11.787 -7.734 1.00 72.06 144 ILE A CA 1
ATOM 1168 C C . ILE A 1 144 ? 8.979 -11.357 -9.203 1.00 72.06 144 ILE A C 1
ATOM 1170 O O . ILE A 1 144 ? 9.885 -11.749 -9.935 1.00 72.06 144 ILE A O 1
ATOM 1174 N N . SER A 1 145 ? 8.030 -10.526 -9.634 1.00 71.19 145 SER A N 1
ATOM 1175 C CA . SER A 1 145 ? 7.962 -10.050 -11.020 1.00 71.19 145 SER A CA 1
ATOM 1176 C C . SER A 1 145 ? 9.155 -9.154 -11.365 1.00 71.19 145 SER A C 1
ATOM 1178 O O . SER A 1 145 ? 9.809 -9.364 -12.384 1.00 71.19 145 SER A O 1
ATOM 1180 N N . ALA A 1 146 ? 9.503 -8.218 -10.477 1.00 70.12 146 ALA A N 1
ATOM 1181 C CA . ALA A 1 146 ? 10.696 -7.384 -10.603 1.00 70.12 146 ALA A CA 1
ATOM 1182 C C . ALA A 1 146 ? 11.984 -8.224 -10.587 1.00 70.12 146 ALA A C 1
ATOM 1184 O O . ALA A 1 146 ? 12.921 -7.943 -11.329 1.00 70.12 146 ALA A O 1
ATOM 1185 N N . MET A 1 147 ? 12.031 -9.294 -9.789 1.00 67.25 147 MET A N 1
ATOM 1186 C CA . MET A 1 147 ? 13.164 -10.219 -9.750 1.00 67.25 147 MET A CA 1
ATOM 1187 C C . MET A 1 147 ? 13.301 -11.012 -11.054 1.00 67.25 147 MET A C 1
ATOM 1189 O O . MET A 1 147 ? 14.412 -11.166 -11.557 1.00 67.25 147 MET A O 1
ATOM 1193 N N . ALA A 1 148 ? 12.191 -11.459 -11.643 1.00 65.19 148 ALA A N 1
ATOM 1194 C CA . ALA A 1 148 ? 12.187 -12.106 -12.953 1.00 65.19 148 ALA A CA 1
ATOM 1195 C C . ALA A 1 148 ? 12.638 -11.141 -14.065 1.00 65.19 148 ALA A C 1
ATOM 1197 O O . ALA A 1 148 ? 13.447 -11.513 -14.915 1.00 65.19 148 ALA A O 1
ATOM 1198 N N . GLN A 1 149 ? 12.184 -9.885 -14.025 1.00 66.31 149 GLN A N 1
ATOM 1199 C CA . GLN A 1 149 ? 12.648 -8.835 -14.936 1.00 66.31 149 GLN A CA 1
ATOM 1200 C C . GLN A 1 149 ? 14.142 -8.551 -14.760 1.00 66.31 149 GLN A C 1
ATOM 1202 O O . GLN A 1 149 ? 14.869 -8.519 -15.747 1.00 66.31 149 GLN A O 1
ATOM 1207 N N . ALA A 1 150 ? 14.634 -8.430 -13.525 1.00 64.00 150 ALA A N 1
ATOM 1208 C CA . ALA A 1 150 ? 16.056 -8.251 -13.243 1.00 64.00 150 ALA A CA 1
ATOM 1209 C C . ALA A 1 150 ? 16.889 -9.441 -13.742 1.00 64.00 150 ALA A C 1
ATOM 1211 O O . ALA A 1 150 ? 17.969 -9.254 -14.297 1.00 64.00 150 ALA A O 1
ATOM 1212 N N . GLN A 1 151 ? 16.379 -10.666 -13.607 1.00 61.16 151 GLN A N 1
ATOM 1213 C CA . GLN A 1 151 ? 17.029 -11.866 -14.128 1.00 61.16 151 GLN A CA 1
ATOM 1214 C C . GLN A 1 151 ? 17.063 -11.874 -15.666 1.00 61.16 151 GLN A C 1
ATOM 1216 O O . GLN A 1 151 ? 18.093 -12.202 -16.253 1.00 61.16 151 GLN A O 1
ATOM 1221 N N . SER A 1 152 ? 15.985 -11.438 -16.324 1.00 62.53 152 SER A N 1
ATOM 1222 C CA . SER A 1 152 ? 15.939 -11.233 -17.778 1.00 62.53 152 SER A CA 1
ATOM 1223 C C . SER A 1 152 ? 16.916 -10.143 -18.237 1.00 62.53 152 SER A C 1
ATOM 1225 O O . SER A 1 152 ? 17.683 -10.354 -19.177 1.00 62.53 152 SER A O 1
ATOM 1227 N N . ALA A 1 153 ? 16.965 -9.010 -17.534 1.00 60.38 153 ALA A N 1
ATOM 1228 C CA . ALA A 1 153 ? 17.889 -7.912 -17.801 1.00 60.38 153 ALA A CA 1
ATOM 1229 C C . ALA A 1 153 ? 19.353 -8.318 -17.569 1.00 60.38 153 ALA A C 1
ATOM 1231 O O . ALA A 1 153 ? 20.224 -7.899 -18.320 1.00 60.38 153 ALA A O 1
ATOM 1232 N N . LEU A 1 154 ? 19.645 -9.180 -16.589 1.00 59.12 154 LEU A N 1
ATOM 1233 C CA . LEU A 1 154 ? 20.977 -9.763 -16.386 1.00 59.12 154 LEU A CA 1
ATOM 1234 C C . LEU A 1 154 ? 21.390 -10.666 -17.557 1.00 59.12 154 LEU A C 1
ATOM 1236 O O . LEU A 1 154 ? 22.523 -10.577 -18.036 1.00 59.12 154 LEU A O 1
ATOM 1240 N N . LEU A 1 155 ? 20.475 -11.502 -18.057 1.00 65.06 155 LEU A N 1
ATOM 1241 C CA . LEU A 1 155 ? 20.712 -12.322 -19.250 1.00 65.06 155 LEU A CA 1
ATOM 1242 C C . LEU A 1 155 ? 20.914 -11.449 -20.501 1.00 65.06 155 LEU A C 1
ATOM 1244 O O . LEU A 1 155 ? 21.827 -11.701 -21.289 1.00 65.06 155 LEU A O 1
ATOM 1248 N N . GLN A 1 156 ? 20.126 -10.382 -20.652 1.00 60.38 156 GLN A N 1
ATOM 1249 C CA . GLN A 1 156 ? 20.327 -9.376 -21.697 1.00 60.38 156 GLN A CA 1
ATOM 1250 C C . GLN A 1 156 ? 21.640 -8.611 -21.523 1.00 60.38 156 GLN A C 1
ATOM 1252 O O . GLN A 1 156 ? 22.333 -8.390 -22.506 1.00 60.38 156 GLN A O 1
ATOM 1257 N N . SER A 1 157 ? 22.047 -8.263 -20.304 1.00 55.09 157 SER A N 1
ATOM 1258 C CA . SER A 1 157 ? 23.312 -7.575 -20.033 1.00 55.09 157 SER A CA 1
ATOM 1259 C C . SER A 1 157 ? 24.511 -8.432 -20.438 1.00 55.09 157 SER A C 1
ATOM 1261 O O . SER A 1 157 ? 25.475 -7.901 -20.986 1.00 55.09 157 SER A O 1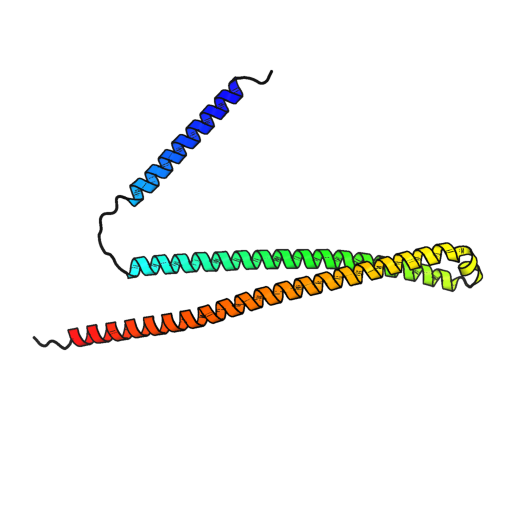
ATOM 1263 N N . GLN A 1 158 ? 24.450 -9.754 -20.247 1.00 61.88 158 GLN A N 1
ATOM 1264 C CA . GLN A 1 158 ? 25.458 -10.671 -20.792 1.00 61.88 158 GLN A CA 1
ATOM 1265 C C . GLN A 1 158 ? 25.444 -10.713 -22.325 1.00 61.88 158 GLN A C 1
ATOM 1267 O O . GLN A 1 158 ? 26.502 -10.816 -22.946 1.00 61.88 158 GLN A O 1
ATOM 1272 N N . ALA A 1 159 ? 24.269 -10.631 -22.952 1.00 54.84 159 ALA A N 1
ATOM 1273 C CA . ALA A 1 159 ? 24.164 -10.532 -24.405 1.00 54.84 159 ALA A CA 1
ATOM 1274 C C . ALA A 1 159 ? 24.730 -9.198 -24.928 1.00 54.84 159 ALA A C 1
ATOM 1276 O O . ALA A 1 159 ? 25.473 -9.205 -25.906 1.00 54.84 159 ALA A O 1
ATOM 1277 N N . ILE A 1 160 ? 24.477 -8.081 -24.238 1.00 51.44 160 ILE A N 1
ATOM 1278 C CA . ILE A 1 160 ? 25.051 -6.762 -24.540 1.00 51.44 160 ILE A CA 1
ATOM 1279 C C . ILE A 1 160 ? 26.574 -6.781 -24.386 1.00 51.44 160 ILE A C 1
ATOM 1281 O O . ILE A 1 160 ? 27.262 -6.252 -25.250 1.00 51.44 160 ILE A O 1
ATOM 1285 N N . GLY A 1 161 ? 27.120 -7.453 -23.368 1.00 67.81 161 GLY A N 1
ATOM 1286 C CA . GLY A 1 161 ? 28.568 -7.667 -23.252 1.00 67.81 161 GLY A CA 1
ATOM 1287 C C . GLY A 1 161 ? 29.155 -8.373 -24.482 1.00 67.81 161 GLY A C 1
ATOM 1288 O O . GLY A 1 161 ? 30.122 -7.899 -25.068 1.00 67.81 161 GLY A O 1
ATOM 1289 N N . LYS A 1 162 ? 28.502 -9.438 -24.968 1.00 60.81 162 LYS A N 1
ATOM 1290 C CA . LYS A 1 162 ? 28.911 -10.136 -26.206 1.00 60.81 162 LYS A CA 1
ATOM 1291 C C . LYS A 1 162 ? 28.782 -9.265 -27.463 1.00 60.81 162 LYS A C 1
ATOM 1293 O O . LYS A 1 162 ? 29.553 -9.438 -28.414 1.00 60.81 162 LYS A O 1
ATOM 1298 N N . ILE A 1 163 ? 27.805 -8.358 -27.488 1.00 56.59 163 ILE A N 1
ATOM 1299 C CA . ILE A 1 163 ? 27.648 -7.355 -28.548 1.00 56.59 163 ILE A CA 1
ATOM 1300 C C . ILE A 1 163 ? 28.804 -6.353 -28.480 1.00 56.59 163 ILE A C 1
ATOM 1302 O O . ILE A 1 163 ? 29.442 -6.120 -29.499 1.00 56.59 163 ILE A O 1
ATOM 1306 N N . PHE A 1 164 ? 29.141 -5.836 -27.298 1.00 68.88 164 PHE A N 1
ATOM 1307 C CA . PHE A 1 164 ? 30.257 -4.912 -27.089 1.00 68.88 164 PHE A CA 1
ATOM 1308 C C . PHE A 1 164 ? 31.608 -5.530 -27.486 1.00 68.88 164 PHE A C 1
ATOM 1310 O O . PHE A 1 164 ? 32.385 -4.907 -28.210 1.00 68.88 164 PHE A O 1
ATOM 1317 N N . ASP A 1 165 ? 31.850 -6.792 -27.123 1.00 69.75 165 ASP A N 1
ATOM 1318 C CA . ASP A 1 165 ? 33.032 -7.551 -27.554 1.00 69.75 165 ASP A CA 1
ATOM 1319 C C . ASP A 1 165 ? 33.079 -7.712 -29.082 1.00 69.75 165 ASP A C 1
ATOM 1321 O O . ASP A 1 165 ? 34.144 -7.687 -29.700 1.00 69.75 165 ASP A O 1
ATOM 1325 N N . SER A 1 166 ? 31.920 -7.874 -29.726 1.00 59.28 166 SER A N 1
ATOM 1326 C CA . SER A 1 166 ? 31.835 -7.956 -31.188 1.00 59.28 166 SER A CA 1
ATOM 1327 C C . SER A 1 166 ? 32.053 -6.603 -31.859 1.00 59.28 166 SER A C 1
ATOM 1329 O O . SER A 1 166 ? 32.763 -6.557 -32.858 1.00 59.28 166 SER A O 1
ATOM 1331 N N . ILE A 1 167 ? 31.528 -5.511 -31.292 1.00 67.94 167 ILE A N 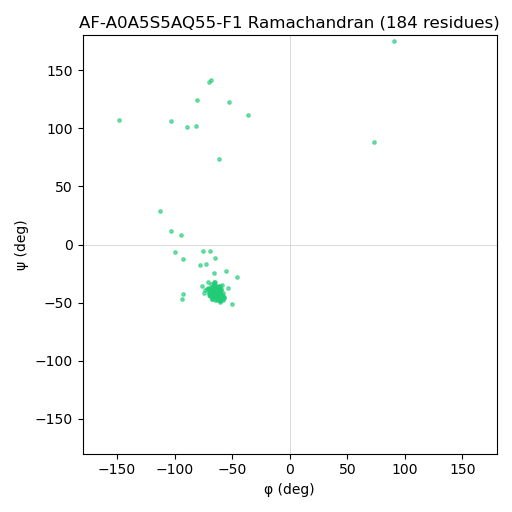1
ATOM 1332 C CA . ILE A 1 167 ? 31.791 -4.137 -31.747 1.00 67.94 167 ILE A CA 1
ATOM 1333 C C . ILE A 1 167 ? 33.290 -3.833 -31.654 1.00 67.94 167 ILE A C 1
ATOM 1335 O O . ILE A 1 167 ? 33.873 -3.340 -32.617 1.00 67.94 167 ILE A O 1
ATOM 1339 N N . THR A 1 168 ? 33.926 -4.196 -30.539 1.00 76.75 168 THR A N 1
ATOM 1340 C CA . THR A 1 168 ? 35.373 -4.023 -30.339 1.00 76.75 168 THR A CA 1
ATOM 1341 C C . THR A 1 168 ? 36.169 -4.799 -31.390 1.00 76.75 168 THR A C 1
ATOM 1343 O O . THR A 1 168 ? 36.992 -4.214 -32.087 1.00 76.75 168 THR A O 1
ATOM 1346 N N . ARG A 1 169 ? 35.839 -6.081 -31.615 1.00 68.38 169 ARG A N 1
ATOM 1347 C CA . ARG A 1 169 ? 36.465 -6.889 -32.679 1.00 68.38 169 ARG A CA 1
ATOM 1348 C C . ARG A 1 169 ? 36.266 -6.305 -34.076 1.00 68.38 169 ARG A C 1
ATOM 1350 O O . ARG A 1 169 ? 37.174 -6.381 -34.897 1.00 68.38 169 ARG A O 1
ATOM 1357 N N . CYS A 1 170 ? 35.096 -5.744 -34.373 1.00 59.19 170 CYS A N 1
ATOM 1358 C CA . CYS A 1 170 ? 34.861 -5.066 -35.647 1.00 59.19 170 CYS A CA 1
ATOM 1359 C C . CYS A 1 170 ? 35.763 -3.837 -35.803 1.00 59.19 170 CYS A C 1
ATOM 1361 O O . CYS A 1 170 ? 36.308 -3.637 -36.886 1.00 59.19 170 CYS A O 1
ATOM 1363 N N . GLY A 1 171 ? 35.95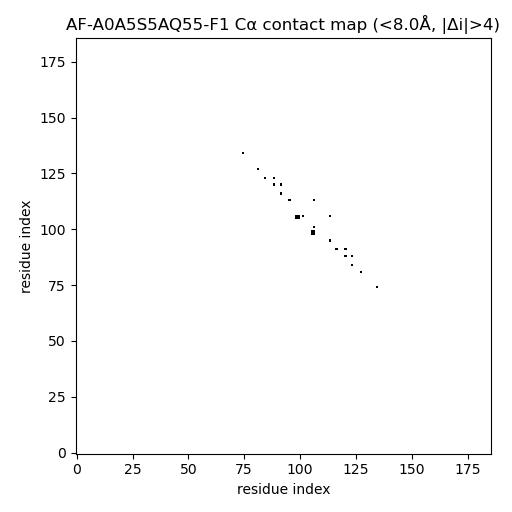8 -3.061 -34.732 1.00 73.75 171 GLY A N 1
ATOM 1364 C CA . GLY A 1 171 ? 36.920 -1.958 -34.696 1.00 73.75 171 GLY A CA 1
ATOM 1365 C C . GLY A 1 171 ? 38.355 -2.420 -34.965 1.00 73.75 171 GLY A C 1
ATOM 1366 O O . GLY A 1 171 ? 39.031 -1.837 -35.810 1.00 73.75 171 GLY A O 1
ATOM 1367 N N . ASP A 1 172 ? 38.786 -3.515 -34.335 1.00 73.00 172 ASP A N 1
ATOM 1368 C CA . ASP A 1 172 ? 40.128 -4.084 -34.526 1.00 73.00 172 ASP A CA 1
ATOM 1369 C C . ASP A 1 172 ? 40.363 -4.569 -35.965 1.00 73.00 172 ASP A C 1
ATOM 1371 O O . ASP A 1 172 ? 41.430 -4.350 -36.541 1.00 73.00 172 ASP A O 1
ATOM 1375 N N . VAL A 1 173 ? 39.360 -5.208 -36.576 1.00 70.25 173 VAL A N 1
ATOM 1376 C CA . VAL A 1 173 ? 39.418 -5.644 -37.981 1.00 70.25 173 VAL A CA 1
ATOM 1377 C C . VAL A 1 173 ? 39.486 -4.441 -38.923 1.00 70.25 173 VAL A C 1
ATOM 1379 O O . VAL A 1 173 ? 40.258 -4.464 -39.880 1.00 70.25 173 VAL A O 1
ATOM 1382 N N . LEU A 1 174 ? 38.726 -3.376 -38.648 1.00 68.69 174 LEU A N 1
ATOM 1383 C CA . LEU A 1 174 ? 38.774 -2.142 -39.437 1.00 68.69 174 LEU A CA 1
ATOM 1384 C C . LEU A 1 174 ? 40.169 -1.503 -39.385 1.00 68.69 174 LEU A C 1
ATOM 1386 O O . LEU A 1 174 ? 40.730 -1.167 -40.426 1.00 68.69 174 LEU A O 1
ATOM 1390 N N . ALA A 1 175 ? 40.758 -1.425 -38.190 1.00 75.50 175 ALA A N 1
ATOM 1391 C CA . ALA A 1 175 ? 42.102 -0.892 -37.992 1.00 75.50 175 ALA A CA 1
ATOM 1392 C C . ALA A 1 175 ? 43.177 -1.726 -38.718 1.00 75.50 175 ALA A C 1
ATOM 1394 O O . ALA A 1 175 ? 44.118 -1.170 -39.281 1.00 75.50 175 ALA A O 1
ATOM 1395 N N . GLN A 1 176 ? 43.035 -3.057 -38.763 1.00 68.50 176 GLN A N 1
ATOM 1396 C CA . GLN A 1 176 ? 43.934 -3.929 -39.532 1.00 68.50 176 GLN A CA 1
ATOM 1397 C C . GLN A 1 176 ? 43.805 -3.721 -41.046 1.00 68.50 176 GLN A C 1
ATOM 1399 O O . GLN A 1 176 ? 44.812 -3.738 -41.753 1.00 68.50 176 GLN A O 1
ATOM 1404 N N . ILE A 1 177 ? 42.590 -3.496 -41.551 1.00 67.50 177 ILE A N 1
ATOM 1405 C CA . ILE A 1 177 ? 42.352 -3.196 -42.970 1.00 67.50 177 ILE A CA 1
ATOM 1406 C C . ILE A 1 177 ? 42.972 -1.841 -43.343 1.00 67.50 177 ILE A C 1
ATOM 1408 O O . ILE A 1 177 ? 43.628 -1.736 -44.378 1.00 67.50 177 ILE A O 1
ATOM 1412 N N . GLU A 1 178 ? 42.836 -0.822 -42.492 1.00 66.75 178 GLU A N 1
ATOM 1413 C CA . GLU A 1 178 ? 43.467 0.490 -42.697 1.00 66.75 178 GLU A CA 1
ATOM 1414 C C . GLU A 1 178 ? 45.004 0.412 -42.699 1.00 66.75 178 GLU A C 1
ATOM 1416 O O . GLU A 1 178 ? 45.661 1.053 -43.526 1.00 66.75 178 GLU A O 1
ATOM 1421 N N . GLN A 1 179 ? 45.589 -0.424 -41.835 1.00 63.72 179 GLN A N 1
ATOM 1422 C CA . GLN A 1 179 ? 47.037 -0.667 -41.792 1.00 63.72 179 GLN A CA 1
ATOM 1423 C C . GLN A 1 179 ? 47.543 -1.481 -42.994 1.00 63.72 179 GLN A C 1
ATOM 1425 O O . GLN A 1 179 ? 48.607 -1.192 -43.538 1.00 63.72 179 GLN A O 1
ATOM 1430 N N . ALA A 1 180 ? 46.777 -2.467 -43.467 1.00 58.88 180 ALA A N 1
ATOM 1431 C CA . ALA A 1 180 ? 47.114 -3.218 -44.677 1.00 58.88 180 ALA A CA 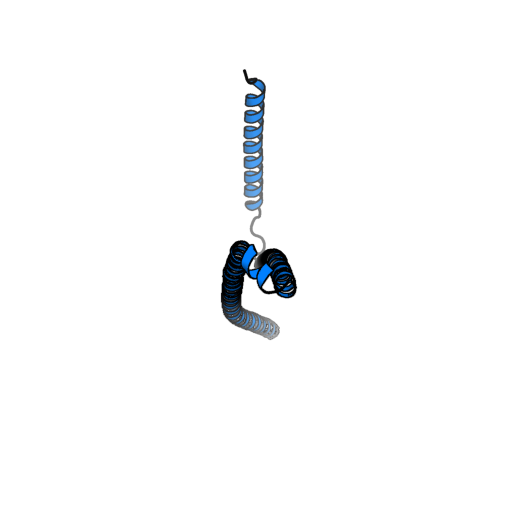1
ATOM 1432 C C . ALA A 1 180 ? 47.065 -2.337 -45.940 1.00 58.88 180 ALA A C 1
ATOM 1434 O O . ALA A 1 180 ? 47.866 -2.521 -46.854 1.00 58.88 180 ALA A O 1
ATOM 1435 N N . ASN A 1 181 ? 46.173 -1.341 -45.970 1.00 52.69 181 ASN A N 1
ATOM 1436 C CA . ASN A 1 181 ? 46.030 -0.407 -47.089 1.00 52.69 181 ASN A CA 1
ATOM 1437 C C . ASN A 1 181 ? 47.119 0.688 -47.114 1.00 52.69 181 ASN A C 1
ATOM 1439 O O . ASN A 1 181 ? 47.349 1.310 -48.146 1.00 52.69 181 ASN A O 1
ATOM 1443 N N . THR A 1 182 ? 47.814 0.915 -45.994 1.00 53.59 182 THR A N 1
ATOM 1444 C CA . THR A 1 182 ? 48.978 1.818 -45.899 1.00 53.59 182 THR A CA 1
ATOM 1445 C C . THR A 1 182 ? 50.320 1.106 -46.114 1.00 53.59 182 THR A C 1
ATOM 1447 O O . THR A 1 182 ? 51.330 1.771 -46.334 1.00 53.59 182 THR A O 1
ATOM 1450 N N . ALA A 1 183 ? 50.342 -0.231 -46.108 1.00 49.44 183 ALA A N 1
ATOM 1451 C CA . ALA A 1 183 ? 51.538 -1.054 -46.306 1.00 49.44 183 ALA A CA 1
ATOM 1452 C C . ALA A 1 183 ? 51.770 -1.513 -47.763 1.00 49.44 183 ALA A C 1
ATOM 1454 O O . ALA A 1 183 ? 52.663 -2.324 -48.004 1.00 49.44 183 ALA A O 1
ATOM 1455 N N . LEU A 1 184 ? 51.002 -1.009 -48.736 1.00 42.78 184 LEU A N 1
ATOM 1456 C CA . LEU A 1 184 ? 51.295 -1.159 -50.167 1.00 42.78 184 LEU A CA 1
ATOM 1457 C C . LEU A 1 184 ? 52.188 0.011 -50.631 1.00 42.78 184 LEU A C 1
ATOM 1459 O O . LEU A 1 184 ? 51.672 1.113 -50.829 1.00 42.78 184 LEU A O 1
ATOM 1463 N N . PRO A 1 185 ? 53.515 -0.181 -50.784 1.00 45.59 185 PRO A N 1
ATOM 1464 C CA . PRO A 1 185 ? 54.374 0.814 -51.414 1.00 45.59 185 PRO A CA 1
ATOM 1465 C C . PRO A 1 185 ? 54.045 0.921 -52.909 1.00 45.59 185 PRO A C 1
ATOM 1467 O O . PRO A 1 185 ? 53.761 -0.088 -53.560 1.00 45.59 185 PRO A O 1
ATOM 1470 N N . GLN A 1 186 ? 54.078 2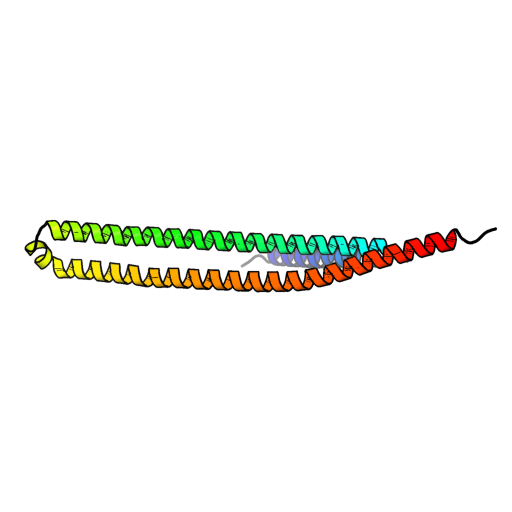.155 -53.424 1.00 41.09 186 GLN A N 1
ATOM 1471 C CA . GLN A 1 186 ? 54.192 2.428 -54.861 1.00 41.09 186 GLN A CA 1
ATOM 1472 C C . GLN A 1 186 ? 55.456 1.793 -55.445 1.00 41.09 186 GLN A C 1
ATOM 1474 O O . GLN A 1 186 ? 56.484 1.772 -54.727 1.00 41.09 186 GLN A O 1
#

Secondary structure (DSSP, 8-state):
---HHHHHHHHHHHHHHHHHHHHHHHHHHHHTT--------HHHHHHHHHHHHHHHHHHHHHHHHHHHHHHHHHHHHHHHHHHHHHHHHHHHHHHHHHHHHT-HHHHHHTHHHHHHHHHHHHHHHHHHHHHHHHHHHHHHHHHHHHHHHHHHHHHHHHHHHHHHHHHHHHHHHHHHHHHHHHS---

pLDDT: mean 71.5, std 15.31, range [38.94, 95.38]

Foldseek 3Di:
DDDPVVVVVVVVVVVVVVVVVVVVVVVVVVVVVPDDDDDPPVVVVVVVVVVVVVVVVVVVVVVVVVVVVVLVVVVVVLVVVLVVLVVLLVVLVVVVVVQVVVDDVSCVVCVVVNVVSVVVSVVSVVVSVVSVVVNVVVVVVVVVVVVVVVVVVVVVVVVVVVVVVVVVVVVVVVVVVVVVVVPDDD

Sequence (186 aa):
MPDDKGRTFMTEVDKRLETETAQRINQVFNEQRLQPDTYQNNQHKQFAQDIQCICDLAREQHMTTEQQIQSTLNQASTNIMDSRRLESIFNAAQQLQQAARMGFSNLQVNAKQYRQTLEQMEKQCHEQQVATDMQVVQAMQQAISAMAQAQSALLQSQAIGKIFDSITRCGDVLAQIEQANTALPQ

Mean predicted aligned error: 17.5 Å

Radius of gyration: 35.35 Å; Cα contacts (8 Å, |Δi|>4): 14; chains: 1; bounding box: 94×24×94 Å

Solvent-accessible surface area (backbone atoms only — not comparable to full-atom values): 10292 Å² total; per-residue (Å²): 133,84,63,71,65,60,58,53,52,53,53,52,49,50,52,49,51,53,49,52,49,53,49,50,53,50,47,57,55,50,64,72,67,71,70,75,94,76,77,93,47,67,64,60,56,47,50,54,50,52,52,50,50,51,53,51,53,52,50,50,52,51,54,52,49,53,52,51,52,53,51,50,52,53,51,53,53,49,51,53,54,52,49,56,48,53,50,51,43,50,54,52,51,50,52,52,52,54,43,57,72,68,33,67,71,53,43,63,77,43,41,70,59,55,49,51,51,49,54,52,41,49,53,63,45,52,62,46,54,53,51,52,53,50,50,52,52,52,51,49,53,49,50,52,50,53,49,53,50,50,52,50,50,50,56,48,49,55,50,49,50,55,48,51,56,48,53,50,50,51,52,54,52,50,54,51,53,57,52,57,67,69,68,65,78,132

Organism: NCBI:txid291989